Protein AF-A0A6G1K5L6-F1 (afdb_monomer)

Structure (mmCIF, N/CA/C/O backbone):
data_AF-A0A6G1K5L6-F1
#
_entry.id   AF-A0A6G1K5L6-F1
#
loop_
_atom_site.group_PDB
_atom_site.id
_atom_site.type_symbol
_atom_site.label_atom_id
_atom_site.label_alt_id
_atom_site.label_comp_id
_atom_site.label_asym_id
_atom_site.label_entity_id
_atom_site.label_seq_id
_atom_site.pdbx_PDB_ins_code
_atom_site.Cartn_x
_atom_site.Cartn_y
_atom_site.Cartn_z
_atom_site.occupancy
_atom_site.B_iso_or_equiv
_atom_site.auth_seq_id
_atom_site.auth_comp_id
_atom_site.auth_asym_id
_atom_site.auth_atom_id
_atom_site.pdbx_PDB_model_num
ATOM 1 N N . MET A 1 1 ? 38.539 -39.611 -5.512 1.00 35.75 1 MET A N 1
ATOM 2 C CA . MET A 1 1 ? 37.254 -39.493 -6.230 1.00 35.75 1 MET A CA 1
ATOM 3 C C . MET A 1 1 ? 36.162 -40.102 -5.367 1.00 35.75 1 MET A C 1
ATOM 5 O O . MET A 1 1 ? 36.249 -41.301 -5.127 1.00 35.75 1 MET A O 1
ATOM 9 N N . PRO A 1 2 ? 35.193 -39.327 -4.855 1.00 40.94 2 PRO A N 1
ATOM 10 C CA . PRO A 1 2 ? 33.992 -39.881 -4.250 1.00 40.94 2 PRO A CA 1
ATOM 11 C C . PRO A 1 2 ? 32.829 -39.890 -5.256 1.00 40.94 2 PRO A C 1
ATOM 13 O O . PRO A 1 2 ? 32.635 -38.944 -6.016 1.00 40.94 2 PRO A O 1
ATOM 16 N N . TYR A 1 3 ? 32.084 -40.993 -5.253 1.00 37.09 3 TYR A N 1
ATOM 17 C CA . TYR A 1 3 ? 30.826 -41.195 -5.971 1.00 37.09 3 TYR A CA 1
ATOM 18 C C . TYR A 1 3 ? 29.701 -40.423 -5.261 1.00 37.09 3 TYR A C 1
ATOM 20 O O . TYR A 1 3 ? 29.542 -40.566 -4.050 1.00 37.09 3 TYR A O 1
ATOM 28 N N . VAL A 1 4 ? 28.903 -39.653 -6.005 1.00 29.97 4 VAL A N 1
ATOM 29 C CA . VAL A 1 4 ? 27.637 -39.072 -5.525 1.00 29.97 4 VAL A CA 1
ATOM 30 C C . VAL A 1 4 ? 26.482 -39.844 -6.160 1.00 29.97 4 VAL A C 1
ATOM 32 O O . VAL A 1 4 ? 26.432 -40.032 -7.373 1.00 29.97 4 VAL A O 1
ATOM 35 N N . SER A 1 5 ? 25.581 -40.319 -5.302 1.00 32.22 5 SER A N 1
ATOM 36 C CA . SER A 1 5 ? 24.355 -41.049 -5.629 1.00 32.22 5 SER A CA 1
ATOM 37 C C . SER A 1 5 ? 23.327 -40.126 -6.290 1.00 32.22 5 SER A C 1
ATOM 39 O O . SER A 1 5 ? 22.913 -39.137 -5.690 1.00 32.22 5 SER A O 1
ATOM 41 N N . VAL A 1 6 ? 22.882 -40.470 -7.500 1.00 32.69 6 VAL A N 1
ATOM 42 C CA . VAL A 1 6 ? 21.783 -39.792 -8.204 1.00 32.69 6 VAL A CA 1
ATOM 43 C C . VAL A 1 6 ? 20.455 -40.361 -7.704 1.00 32.69 6 VAL A C 1
ATOM 45 O O . VAL A 1 6 ? 20.178 -41.546 -7.881 1.00 32.69 6 VAL A O 1
ATOM 48 N N . ALA A 1 7 ? 19.638 -39.518 -7.073 1.00 31.00 7 ALA A N 1
ATOM 49 C CA . ALA A 1 7 ? 18.257 -39.839 -6.737 1.00 31.00 7 ALA A CA 1
ATOM 50 C C . ALA A 1 7 ? 17.428 -40.018 -8.022 1.00 31.00 7 ALA A C 1
ATOM 52 O O . ALA A 1 7 ? 17.438 -39.173 -8.918 1.00 31.00 7 ALA A O 1
ATOM 53 N N . THR A 1 8 ? 16.723 -41.140 -8.116 1.00 34.19 8 THR A N 1
ATOM 54 C CA . THR A 1 8 ? 15.838 -41.504 -9.223 1.00 34.19 8 THR A CA 1
ATOM 55 C C . THR A 1 8 ? 14.563 -40.655 -9.212 1.00 34.19 8 THR A C 1
ATOM 57 O O . THR A 1 8 ? 13.780 -40.699 -8.268 1.00 34.19 8 THR A O 1
ATOM 60 N N . LEU A 1 9 ? 14.335 -39.897 -10.289 1.00 31.84 9 LEU A N 1
ATOM 61 C CA . LEU A 1 9 ? 13.062 -39.222 -10.565 1.00 31.84 9 LEU A CA 1
ATOM 62 C C . LEU A 1 9 ? 11.968 -40.245 -10.941 1.00 31.84 9 LEU A C 1
ATOM 64 O O . LEU A 1 9 ? 12.276 -41.254 -11.585 1.00 31.84 9 LEU A O 1
ATOM 68 N N . PRO A 1 10 ? 10.690 -40.001 -10.589 1.00 34.69 10 PRO A N 1
ATOM 69 C CA . PRO A 1 10 ? 9.593 -40.901 -10.927 1.00 34.69 10 PRO A CA 1
ATOM 70 C C . PRO A 1 10 ? 9.329 -40.903 -12.439 1.00 34.69 10 PRO A C 1
ATOM 72 O O . PRO A 1 10 ? 9.235 -39.860 -13.085 1.00 34.69 10 PRO A O 1
ATOM 75 N N . THR A 1 11 ? 9.212 -42.100 -13.010 1.00 40.84 11 THR A N 1
ATOM 76 C CA . THR A 1 11 ? 8.931 -42.310 -14.433 1.00 40.84 11 THR A CA 1
ATOM 77 C C . THR A 1 11 ? 7.458 -42.034 -14.756 1.00 40.84 11 THR A C 1
ATOM 79 O O . THR A 1 11 ? 6.573 -42.233 -13.926 1.00 40.84 11 THR A O 1
ATOM 82 N N . ALA A 1 12 ? 7.188 -41.596 -15.991 1.00 43.47 12 ALA A N 1
ATOM 83 C CA . ALA A 1 12 ? 5.901 -41.074 -16.479 1.00 43.47 12 ALA A CA 1
ATOM 84 C C . ALA A 1 12 ? 4.668 -42.001 -16.337 1.00 43.47 12 ALA A C 1
ATOM 86 O O . ALA A 1 12 ? 3.551 -41.564 -16.593 1.00 43.47 12 ALA A O 1
ATOM 87 N N . ASN A 1 13 ? 4.839 -43.253 -15.908 1.00 42.22 13 ASN A N 1
ATOM 88 C CA . ASN A 1 13 ? 3.747 -44.216 -15.745 1.00 42.22 13 ASN A CA 1
ATOM 89 C C . ASN A 1 13 ? 3.070 -44.170 -14.361 1.00 42.22 13 ASN A C 1
ATOM 91 O O . ASN A 1 13 ? 2.050 -44.831 -14.175 1.00 42.22 13 ASN A O 1
ATOM 95 N N . SER A 1 14 ? 3.592 -43.413 -13.388 1.00 41.75 14 SER A N 1
ATOM 96 C CA . SER A 1 14 ? 3.033 -43.362 -12.023 1.00 41.75 14 SER A CA 1
ATOM 97 C C . SER A 1 14 ? 2.020 -42.234 -11.777 1.00 41.75 14 SER A C 1
ATOM 99 O O . SER A 1 14 ? 1.288 -42.282 -10.791 1.00 41.75 14 SER A O 1
ATOM 101 N N . SER A 1 15 ? 1.930 -41.238 -12.662 1.00 49.69 15 SER A N 1
ATOM 102 C CA . SER A 1 15 ? 1.044 -40.071 -12.507 1.00 49.69 15 SER A CA 1
ATOM 103 C C . SER A 1 15 ? -0.380 -40.289 -13.038 1.00 49.69 15 SER A C 1
ATOM 105 O O . SER A 1 15 ? -1.305 -39.585 -12.636 1.00 49.69 15 SER A O 1
ATOM 107 N N . PHE A 1 16 ? -0.584 -41.293 -13.896 1.00 45.38 16 PHE A N 1
ATOM 108 C CA . PHE A 1 16 ? -1.872 -41.580 -14.537 1.00 45.38 16 PHE A CA 1
ATOM 109 C C . PHE A 1 16 ? -2.995 -41.984 -13.551 1.00 45.38 16 PHE A C 1
ATOM 111 O O . PHE A 1 16 ? -4.076 -41.396 -13.618 1.00 45.38 16 PHE A O 1
ATOM 118 N N . PRO A 1 17 ? -2.773 -42.884 -12.567 1.00 50.16 17 PRO A N 1
ATOM 119 C CA . PRO A 1 17 ? -3.826 -43.272 -11.621 1.00 50.16 17 PRO A CA 1
ATOM 120 C C . PRO A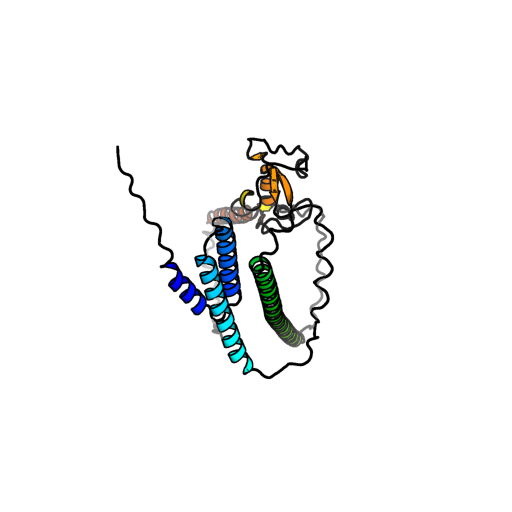 1 17 ? -4.201 -42.152 -10.643 1.00 50.16 17 PRO A C 1
ATOM 122 O O . PRO A 1 17 ? -5.310 -42.138 -10.113 1.00 50.16 17 PRO A O 1
ATOM 125 N N . ILE A 1 18 ? -3.277 -41.218 -10.392 1.00 55.28 18 ILE A N 1
ATOM 126 C CA . ILE A 1 18 ? -3.468 -40.097 -9.464 1.00 55.28 18 ILE A CA 1
ATOM 127 C C . ILE A 1 18 ? -4.405 -39.066 -10.091 1.00 55.28 18 ILE A C 1
ATOM 129 O O . ILE A 1 18 ? -5.375 -38.658 -9.456 1.00 55.28 18 ILE A O 1
ATOM 133 N N . LEU A 1 19 ? -4.174 -38.715 -11.360 1.00 49.38 19 LEU A N 1
ATOM 134 C CA . LEU A 1 19 ? -5.032 -37.774 -12.078 1.00 49.38 19 LEU A CA 1
ATOM 135 C C . LEU A 1 19 ? -6.432 -38.357 -12.321 1.00 49.38 19 LEU A C 1
ATOM 137 O O . LEU A 1 19 ? -7.427 -37.668 -12.131 1.00 49.38 19 LEU A O 1
ATOM 141 N N . GLN A 1 20 ? -6.523 -39.644 -12.674 1.00 52.78 20 GLN A N 1
ATOM 142 C CA . GLN A 1 20 ? -7.810 -40.309 -12.896 1.00 52.78 20 GLN A CA 1
ATOM 143 C C . GLN A 1 20 ? -8.640 -40.415 -11.606 1.00 52.78 20 GLN A C 1
ATOM 145 O O . GLN A 1 20 ? -9.854 -40.210 -11.640 1.00 52.78 20 GLN A O 1
ATOM 150 N N . ARG A 1 21 ? -8.001 -40.669 -10.453 1.00 54.25 21 ARG A N 1
ATOM 151 C CA . ARG A 1 21 ? -8.674 -40.619 -9.143 1.00 54.25 21 ARG A CA 1
ATOM 152 C C . ARG A 1 21 ? -9.096 -39.205 -8.762 1.00 54.25 21 ARG A C 1
ATOM 154 O O . ARG A 1 21 ? -10.198 -39.054 -8.254 1.00 54.25 21 ARG A O 1
ATOM 161 N N . ALA A 1 22 ? -8.269 -38.195 -9.035 1.00 53.56 22 ALA A N 1
ATOM 162 C CA . ALA A 1 22 ? -8.621 -36.800 -8.782 1.00 53.56 22 ALA A CA 1
ATOM 163 C C . ALA A 1 22 ? -9.825 -36.363 -9.632 1.00 53.56 22 ALA A C 1
ATOM 165 O O . ALA A 1 22 ? -10.771 -35.807 -9.103 1.00 53.56 22 ALA A O 1
ATOM 166 N N . ILE A 1 23 ? -9.860 -36.696 -10.922 1.00 53.53 23 ILE A N 1
ATOM 167 C CA . ILE A 1 23 ? -10.998 -36.364 -11.795 1.00 53.53 23 ILE A CA 1
ATOM 168 C C . ILE A 1 23 ? -12.270 -37.102 -11.350 1.00 53.53 23 ILE A C 1
ATOM 170 O O . ILE A 1 23 ? -13.345 -36.511 -11.305 1.00 53.53 23 ILE A O 1
ATOM 174 N N . SER A 1 24 ? -12.156 -38.378 -10.967 1.00 52.00 24 SER A N 1
ATOM 175 C CA . SER A 1 24 ? -13.311 -39.164 -10.517 1.00 52.00 24 SER A CA 1
ATOM 176 C C . SER A 1 24 ? -13.831 -38.751 -9.135 1.00 52.00 24 SER A C 1
ATOM 178 O O . SER A 1 24 ? -15.019 -38.923 -8.876 1.00 52.00 24 SER A O 1
ATOM 180 N N . ALA A 1 25 ? -12.973 -38.228 -8.253 1.00 52.53 25 ALA A N 1
ATOM 181 C CA . ALA A 1 25 ? -13.355 -37.750 -6.921 1.00 52.53 25 ALA A CA 1
ATOM 182 C C . ALA A 1 25 ? -14.066 -36.388 -6.954 1.00 52.53 25 ALA A C 1
ATOM 184 O O . ALA A 1 25 ? -14.736 -36.024 -5.994 1.00 52.53 25 ALA A O 1
ATOM 185 N N . CYS A 1 26 ? -13.942 -35.654 -8.060 1.00 52.81 26 CYS A N 1
ATOM 186 C CA . CYS A 1 26 ? -14.358 -34.255 -8.157 1.00 52.81 26 CYS A CA 1
ATOM 187 C C . CYS A 1 26 ? -15.610 -34.067 -9.019 1.00 52.81 26 CYS A C 1
ATOM 189 O O . CYS A 1 26 ? -15.913 -32.967 -9.480 1.00 52.81 26 CYS A O 1
ATOM 191 N N . TYR A 1 27 ? -16.357 -35.159 -9.204 1.00 46.44 27 TYR A N 1
ATOM 192 C CA . TYR A 1 27 ? -17.701 -35.174 -9.767 1.00 46.44 27 TYR A CA 1
ATOM 193 C C . TYR A 1 27 ? -18.617 -34.274 -8.911 1.00 46.44 27 TYR A C 1
ATOM 195 O O . TYR A 1 27 ? -19.123 -34.701 -7.878 1.00 46.44 27 TYR A O 1
ATOM 203 N N . GLY A 1 28 ? -18.786 -33.011 -9.317 1.00 50.09 28 GLY A N 1
ATOM 204 C CA . GLY A 1 28 ? -19.657 -32.033 -8.651 1.00 50.09 28 GLY A CA 1
ATOM 205 C C . GLY A 1 28 ? -19.082 -30.620 -8.527 1.00 50.09 28 GLY A C 1
ATOM 206 O O . GLY A 1 28 ? -19.858 -29.681 -8.370 1.00 50.09 28 GLY A O 1
ATOM 207 N N . ASP A 1 29 ? -17.763 -30.441 -8.654 1.00 63.84 29 ASP A N 1
ATOM 208 C CA . ASP A 1 29 ? -17.131 -29.124 -8.507 1.00 63.84 29 ASP A CA 1
ATOM 209 C C . ASP A 1 29 ? -16.509 -28.636 -9.825 1.00 63.84 29 ASP A C 1
ATOM 211 O O . ASP A 1 29 ? -15.403 -29.018 -10.223 1.00 63.84 29 ASP A O 1
ATOM 215 N N . ALA A 1 30 ? -17.246 -27.759 -10.511 1.00 53.78 30 ALA A N 1
ATOM 216 C CA . ALA A 1 30 ? -16.822 -27.150 -11.767 1.00 53.78 30 ALA A CA 1
ATOM 217 C C . ALA A 1 30 ? -15.532 -26.320 -11.621 1.00 53.78 30 ALA A C 1
ATOM 219 O O . ALA A 1 30 ? -14.742 -26.265 -12.565 1.00 53.78 30 ALA A O 1
ATOM 220 N N . GLN A 1 31 ? -15.275 -25.721 -10.451 1.00 53.34 31 GLN A N 1
ATOM 221 C CA . GLN A 1 31 ? -14.059 -24.934 -10.208 1.00 53.34 31 GLN A CA 1
ATOM 222 C C . GLN A 1 31 ? -12.819 -25.823 -10.185 1.00 53.34 31 GLN A C 1
ATOM 224 O O . GLN A 1 31 ? -11.766 -25.453 -10.708 1.00 53.34 31 GLN A O 1
ATOM 229 N N . LEU A 1 32 ? -12.939 -27.028 -9.633 1.00 58.06 32 LEU A N 1
ATOM 230 C CA . LEU A 1 32 ? -11.815 -27.948 -9.596 1.00 58.06 32 LEU A CA 1
ATOM 231 C C . LEU A 1 32 ? -11.514 -28.546 -10.976 1.00 58.06 32 LEU A C 1
ATOM 233 O O . LEU A 1 32 ? -10.347 -28.712 -11.329 1.00 58.06 32 LEU A O 1
ATOM 237 N N . VAL A 1 33 ? -12.547 -28.811 -11.783 1.00 63.16 33 VAL A N 1
ATOM 238 C CA . VAL A 1 33 ? -12.371 -29.239 -13.182 1.00 63.16 33 VAL A CA 1
ATOM 239 C C . VAL A 1 33 ? -11.624 -28.167 -13.978 1.00 63.16 33 VAL A C 1
ATOM 241 O O . VAL A 1 33 ? -10.676 -28.500 -14.689 1.00 63.16 33 VAL A O 1
ATOM 244 N N . ILE A 1 34 ? -11.981 -26.890 -13.801 1.00 63.25 34 ILE A N 1
ATOM 245 C CA . ILE A 1 34 ? -11.286 -25.757 -14.432 1.00 63.25 34 ILE A CA 1
ATOM 246 C C . ILE A 1 34 ? -9.815 -25.709 -13.996 1.00 63.25 34 ILE A C 1
ATOM 248 O O . ILE A 1 34 ? -8.939 -25.678 -14.855 1.00 63.25 34 ILE A O 1
ATOM 252 N N . ARG A 1 35 ? -9.514 -25.819 -12.694 1.00 66.62 35 ARG A N 1
ATOM 253 C CA . ARG A 1 35 ? -8.124 -25.797 -12.190 1.00 66.62 35 ARG A CA 1
ATOM 254 C C . ARG A 1 35 ? -7.278 -26.974 -12.677 1.00 66.62 35 ARG A C 1
ATOM 256 O O . ARG A 1 35 ? -6.099 -26.801 -12.994 1.00 66.62 35 ARG A O 1
ATOM 263 N N . VAL A 1 36 ? -7.856 -28.176 -12.755 1.00 71.19 36 VAL A N 1
ATOM 264 C CA . VAL A 1 36 ? -7.181 -29.348 -13.341 1.00 71.19 36 VAL A CA 1
ATOM 265 C C . VAL A 1 36 ? -6.879 -29.098 -14.820 1.00 71.19 36 VAL A C 1
ATOM 267 O O . VAL A 1 36 ? -5.795 -29.447 -15.290 1.00 71.19 36 VAL A O 1
ATOM 270 N N . PHE A 1 37 ? -7.796 -28.447 -15.536 1.00 72.69 37 PHE A N 1
ATOM 271 C CA . PHE A 1 37 ? -7.626 -28.110 -16.945 1.00 72.69 37 PHE A CA 1
ATOM 272 C C . PHE A 1 37 ? -6.563 -27.026 -17.167 1.00 72.69 37 PHE A C 1
ATOM 274 O O . PHE A 1 37 ? -5.698 -27.193 -18.023 1.00 72.69 37 PHE A O 1
ATOM 281 N N . GLU A 1 38 ? -6.554 -25.967 -16.358 1.00 70.56 38 GLU A N 1
ATOM 282 C CA . GLU A 1 38 ? -5.531 -24.912 -16.383 1.00 70.56 38 GLU A CA 1
ATOM 283 C C . GLU A 1 38 ? -4.137 -25.473 -16.077 1.00 70.56 38 GLU A C 1
ATOM 285 O O . GLU A 1 38 ? -3.172 -25.187 -16.786 1.00 70.56 38 GLU A O 1
ATOM 290 N N . THR A 1 39 ? -4.038 -26.356 -15.079 1.00 71.44 39 THR A N 1
ATOM 291 C CA . THR A 1 39 ? -2.776 -27.030 -14.734 1.00 71.44 39 THR A CA 1
ATOM 292 C C . THR A 1 39 ? -2.291 -27.917 -15.881 1.00 71.44 39 THR A C 1
ATOM 294 O O . THR A 1 39 ? -1.095 -27.968 -16.175 1.00 71.44 39 THR A O 1
ATOM 297 N N . TYR A 1 40 ? -3.212 -28.613 -16.553 1.00 76.62 40 TYR A N 1
ATOM 298 C CA . TYR A 1 40 ? -2.896 -29.430 -17.720 1.00 76.62 40 TYR A CA 1
ATOM 299 C C . TYR A 1 40 ? -2.433 -28.574 -18.904 1.00 76.62 40 TYR A C 1
ATOM 301 O O . TYR A 1 40 ? -1.401 -28.892 -19.493 1.00 76.62 40 TYR A O 1
ATOM 309 N N . LEU A 1 41 ? -3.125 -27.474 -19.217 1.00 71.75 41 LEU A N 1
ATOM 310 C CA . LEU A 1 41 ? -2.733 -26.544 -20.283 1.00 71.75 41 LEU A CA 1
ATOM 311 C C . LEU A 1 41 ? -1.346 -25.954 -20.025 1.00 71.75 41 LEU A C 1
ATOM 313 O O . LEU A 1 41 ? -0.490 -26.023 -20.902 1.00 71.75 41 LEU A O 1
ATOM 317 N N . HIS A 1 42 ? -1.071 -25.510 -18.799 1.00 68.81 42 HIS A N 1
ATOM 318 C CA . HIS A 1 42 ? 0.249 -25.009 -18.421 1.00 68.81 42 HIS A CA 1
ATOM 319 C C . HIS A 1 42 ? 1.338 -26.093 -18.544 1.00 68.81 42 HIS A C 1
ATOM 321 O O . HIS A 1 42 ? 2.460 -25.833 -18.989 1.00 68.81 42 HIS A O 1
ATOM 327 N N . LEU A 1 43 ? 1.034 -27.347 -18.185 1.00 67.81 43 LEU A N 1
ATOM 328 C CA . LEU A 1 43 ? 1.962 -28.472 -18.357 1.00 67.81 43 LEU A CA 1
ATOM 329 C C . LEU A 1 43 ? 2.217 -28.783 -19.842 1.00 67.81 43 LEU A C 1
ATOM 331 O O . LEU A 1 43 ? 3.337 -29.142 -20.213 1.00 67.81 43 LEU A O 1
ATOM 335 N N . VAL A 1 44 ? 1.188 -28.662 -20.682 1.00 64.50 44 VAL A N 1
ATOM 336 C CA . VAL A 1 44 ? 1.289 -28.838 -22.133 1.00 64.50 44 VAL A CA 1
ATOM 337 C C . VAL A 1 44 ? 2.127 -27.714 -22.731 1.00 64.50 44 VAL A C 1
ATOM 339 O O . VAL A 1 44 ? 3.108 -28.017 -23.397 1.00 64.50 44 VAL A O 1
ATOM 342 N N . GLU A 1 45 ? 1.843 -26.448 -22.433 1.00 63.59 45 GLU A N 1
ATOM 343 C CA . GLU A 1 45 ? 2.606 -25.296 -22.936 1.00 63.59 45 GLU A CA 1
ATOM 344 C C . GLU A 1 45 ? 4.090 -25.377 -22.550 1.00 63.59 45 GLU A C 1
ATOM 346 O O . GLU A 1 45 ? 4.974 -25.260 -23.402 1.00 63.59 45 GLU A O 1
ATOM 351 N N . THR A 1 46 ? 4.382 -25.686 -21.284 1.00 64.06 46 THR A N 1
ATOM 352 C CA . THR A 1 46 ? 5.765 -25.772 -20.784 1.00 64.06 46 THR A CA 1
ATOM 353 C C . THR A 1 46 ? 6.555 -26.963 -21.334 1.00 64.06 46 THR A C 1
ATOM 355 O O . THR A 1 46 ? 7.783 -26.880 -21.436 1.00 64.06 46 THR A O 1
ATOM 358 N N . LYS A 1 47 ? 5.891 -28.071 -21.697 1.00 56.41 47 LYS A N 1
ATOM 359 C CA . LYS A 1 47 ? 6.554 -29.254 -22.280 1.00 56.41 47 LYS A CA 1
ATOM 360 C C . LYS A 1 47 ? 6.610 -29.229 -23.804 1.00 56.41 47 LYS A C 1
ATOM 362 O O . LYS A 1 47 ? 7.632 -29.621 -24.363 1.00 56.41 47 LYS A O 1
ATOM 367 N N . VAL A 1 48 ? 5.569 -28.733 -24.469 1.00 52.62 48 VAL A N 1
ATOM 368 C CA . VAL A 1 48 ? 5.524 -28.550 -25.929 1.00 52.62 48 VAL A CA 1
ATOM 369 C C . VAL A 1 48 ? 6.585 -27.544 -26.377 1.00 52.62 48 VAL A C 1
ATOM 371 O O . VAL A 1 48 ? 7.224 -27.763 -27.400 1.00 52.62 48 VAL A O 1
ATOM 374 N N . ALA A 1 49 ? 6.877 -26.519 -25.570 1.00 52.34 49 ALA A N 1
ATOM 375 C CA . ALA A 1 49 ? 7.960 -25.575 -25.849 1.00 52.34 49 ALA A CA 1
ATOM 376 C C . ALA A 1 49 ? 9.372 -26.201 -25.829 1.00 52.34 49 ALA A C 1
ATOM 378 O O . ALA A 1 49 ? 10.307 -25.596 -26.350 1.00 52.34 49 ALA A O 1
ATOM 379 N N . LYS A 1 50 ? 9.559 -27.385 -25.224 1.00 48.12 50 LYS A N 1
ATOM 380 C CA . LYS A 1 50 ? 10.892 -27.981 -25.015 1.00 48.12 50 LYS A CA 1
ATOM 381 C C . LYS A 1 50 ? 11.234 -29.157 -25.926 1.00 48.12 50 LYS A C 1
ATOM 383 O O . LYS A 1 50 ? 12.418 -29.417 -26.107 1.00 48.12 50 LYS A O 1
ATOM 388 N N . GLU A 1 51 ? 10.261 -29.850 -26.512 1.00 51.59 51 GLU A N 1
ATOM 389 C CA . GLU A 1 51 ? 10.530 -31.033 -27.344 1.00 51.59 51 GLU A CA 1
ATOM 390 C C . GLU A 1 51 ? 9.588 -31.104 -28.552 1.00 51.59 51 GLU A C 1
ATOM 392 O O . GLU A 1 51 ? 8.596 -31.832 -28.562 1.00 51.59 51 GLU A O 1
ATOM 397 N N . PHE A 1 52 ? 9.923 -30.367 -29.610 1.00 46.94 52 PHE A N 1
ATOM 398 C CA . PHE A 1 52 ? 9.270 -30.498 -30.912 1.00 46.94 52 PHE A CA 1
ATOM 399 C C . PHE A 1 52 ? 9.950 -31.587 -31.751 1.00 46.94 52 PHE A C 1
ATOM 401 O O . PHE A 1 52 ? 10.627 -31.291 -32.725 1.00 46.94 52 PHE A O 1
ATOM 408 N N . ASP A 1 53 ? 9.781 -32.847 -31.342 1.00 53.91 53 ASP A N 1
ATOM 409 C CA . ASP A 1 53 ? 9.500 -33.947 -32.274 1.00 53.91 53 ASP A CA 1
ATOM 410 C C . ASP A 1 53 ? 9.123 -35.214 -31.493 1.00 53.91 53 ASP A C 1
ATOM 412 O O . ASP A 1 53 ? 9.972 -35.846 -30.862 1.00 53.91 53 ASP A O 1
ATOM 416 N N . ASN A 1 54 ? 7.844 -35.606 -31.483 1.00 55.47 54 ASN A N 1
ATOM 417 C CA . ASN A 1 54 ? 7.483 -36.977 -31.112 1.00 55.47 54 ASN A CA 1
ATOM 418 C C . ASN A 1 54 ? 6.029 -37.320 -31.460 1.00 55.47 54 ASN A C 1
ATOM 420 O O . ASN A 1 54 ? 5.076 -36.869 -30.824 1.00 55.47 54 ASN A O 1
ATOM 424 N N . HIS A 1 55 ? 5.860 -38.258 -32.390 1.00 57.94 55 HIS A N 1
ATOM 425 C CA . HIS A 1 55 ? 4.606 -38.963 -32.688 1.00 57.94 55 HIS A CA 1
ATOM 426 C C . HIS A 1 55 ? 3.876 -39.481 -31.423 1.00 57.94 55 HIS A C 1
ATOM 428 O O . HIS A 1 55 ? 2.649 -39.591 -31.397 1.00 57.94 55 HIS A O 1
ATOM 434 N N . LYS A 1 56 ? 4.612 -39.764 -30.337 1.00 61.19 56 LYS A N 1
ATOM 435 C CA . LYS A 1 56 ? 4.048 -40.170 -29.038 1.00 61.19 56 LYS A CA 1
ATOM 436 C C . LYS A 1 56 ? 3.180 -39.090 -28.383 1.00 61.19 56 LYS A C 1
ATOM 438 O O . LYS A 1 56 ? 2.153 -39.427 -27.800 1.00 61.19 56 LYS A O 1
ATOM 443 N N . TRP A 1 57 ? 3.544 -37.814 -28.512 1.00 63.97 57 TRP A N 1
ATOM 444 C CA . TRP A 1 57 ? 2.759 -36.708 -27.954 1.00 63.97 57 TRP A CA 1
ATOM 445 C C . TRP A 1 57 ? 1.431 -36.530 -28.685 1.00 63.97 57 TRP A C 1
ATOM 447 O O . TRP A 1 57 ? 0.397 -36.360 -28.045 1.00 63.97 57 TRP A O 1
ATOM 457 N N . ARG A 1 58 ? 1.438 -36.674 -30.016 1.00 60.34 58 ARG A N 1
ATOM 458 C CA . ARG A 1 58 ? 0.219 -36.656 -30.840 1.00 60.34 58 ARG A CA 1
ATOM 459 C C . ARG A 1 58 ? -0.764 -37.757 -30.437 1.00 60.34 58 ARG A C 1
ATOM 461 O O . ARG A 1 58 ? -1.950 -37.483 -30.296 1.00 60.34 58 ARG A O 1
ATOM 468 N N . MET A 1 59 ? -0.269 -38.971 -30.188 1.00 64.44 59 MET A N 1
ATOM 469 C CA . MET A 1 59 ? -1.088 -40.083 -29.683 1.00 64.44 59 MET A CA 1
ATOM 470 C C . MET A 1 59 ? -1.657 -39.806 -28.285 1.00 64.44 59 MET A C 1
ATOM 472 O O . MET A 1 59 ? -2.830 -40.079 -28.045 1.00 64.44 59 MET A O 1
ATOM 476 N N . HIS A 1 60 ? -0.869 -39.221 -27.377 1.00 63.75 60 HIS A N 1
ATOM 477 C CA . HIS A 1 60 ? -1.352 -38.865 -26.038 1.00 63.75 60 HIS A CA 1
ATOM 478 C C . HIS A 1 60 ? -2.429 -37.773 -26.065 1.00 63.75 60 HIS A C 1
ATOM 480 O O . HIS A 1 60 ? -3.455 -37.930 -25.405 1.00 63.75 60 HIS A O 1
ATOM 486 N N . LEU A 1 61 ? -2.231 -36.708 -26.845 1.00 65.44 61 LEU A N 1
ATOM 487 C CA . LEU A 1 61 ? -3.228 -35.650 -27.047 1.00 65.44 61 LEU A CA 1
ATOM 488 C C . LEU A 1 61 ? -4.512 -36.198 -27.678 1.00 65.44 61 LEU A C 1
ATOM 490 O O . LEU A 1 61 ? -5.603 -35.886 -27.210 1.00 65.44 61 LEU A O 1
ATOM 494 N N . TRP A 1 62 ? -4.390 -37.053 -28.696 1.00 77.56 62 TRP A N 1
ATOM 495 C CA . TRP A 1 62 ? -5.541 -37.693 -29.334 1.00 77.56 62 TRP A CA 1
ATOM 496 C C . TRP A 1 62 ? -6.319 -38.592 -28.362 1.00 77.56 62 TRP A C 1
ATOM 498 O O . TRP A 1 62 ? -7.547 -38.516 -28.300 1.00 77.56 62 TRP A O 1
ATOM 508 N N . MET A 1 63 ? -5.618 -39.390 -27.550 1.00 73.12 63 MET A N 1
ATOM 509 C CA . MET A 1 63 ? -6.237 -40.252 -26.541 1.00 73.12 63 MET A CA 1
ATOM 510 C C . MET A 1 63 ? -6.975 -39.434 -25.472 1.00 73.12 63 MET A C 1
ATOM 512 O O . MET A 1 63 ? -8.120 -39.745 -25.155 1.00 73.12 63 MET A O 1
ATOM 516 N N . TRP A 1 64 ? -6.364 -38.359 -24.961 1.00 73.56 64 TRP A N 1
ATOM 517 C CA . TRP A 1 64 ? -7.010 -37.471 -23.988 1.00 73.56 64 TRP A CA 1
ATOM 518 C C . TRP A 1 64 ? -8.225 -36.756 -24.570 1.00 73.56 64 TRP A C 1
ATOM 520 O O . TRP A 1 64 ? -9.265 -36.717 -23.920 1.00 73.56 64 TRP A O 1
ATOM 530 N N . ASN A 1 65 ? -8.129 -36.256 -25.803 1.00 69.62 65 ASN A N 1
ATOM 531 C CA . ASN A 1 65 ? -9.259 -35.614 -26.465 1.00 69.62 65 ASN A CA 1
ATOM 532 C C . ASN A 1 65 ? -10.425 -36.601 -26.651 1.00 69.62 65 ASN A C 1
ATOM 534 O O . ASN A 1 65 ? -11.566 -36.267 -26.363 1.00 69.62 65 ASN A O 1
ATOM 538 N N . THR A 1 66 ? -10.135 -37.849 -27.028 1.00 72.00 66 THR A N 1
ATOM 539 C CA . THR A 1 66 ? -11.157 -38.901 -27.177 1.00 72.00 66 THR A CA 1
ATOM 540 C C . THR A 1 66 ? -11.836 -39.236 -25.843 1.00 72.00 66 THR A C 1
ATOM 542 O O . THR A 1 66 ? -13.053 -39.387 -25.798 1.00 72.00 66 THR A O 1
ATOM 545 N N . ILE A 1 67 ? -11.073 -39.311 -24.745 1.00 70.06 67 ILE A N 1
ATOM 546 C CA . ILE A 1 67 ? -11.623 -39.561 -23.401 1.00 70.06 67 ILE A CA 1
ATOM 547 C C . ILE A 1 67 ? -12.498 -38.390 -22.940 1.00 70.06 67 ILE A C 1
ATOM 549 O O . ILE A 1 67 ? -13.591 -38.612 -22.426 1.00 70.06 67 ILE A O 1
ATOM 553 N N . ILE A 1 68 ? -12.036 -37.150 -23.131 1.00 70.06 68 ILE A N 1
ATOM 554 C CA . ILE A 1 68 ? -12.777 -35.948 -22.728 1.00 70.06 68 ILE A CA 1
ATOM 555 C C . ILE A 1 68 ? -14.079 -35.836 -23.526 1.00 70.06 68 ILE A C 1
ATOM 557 O O . ILE A 1 68 ? -15.135 -35.665 -22.923 1.00 70.06 68 ILE A O 1
ATOM 561 N N . VAL A 1 69 ? -14.022 -35.990 -24.853 1.00 68.81 69 VAL A N 1
ATOM 562 C CA . VAL A 1 69 ? -15.210 -35.954 -25.720 1.00 68.81 69 VAL A CA 1
ATOM 563 C C . VAL A 1 69 ? -16.194 -37.061 -25.338 1.00 68.81 69 VAL A C 1
ATOM 565 O O . VAL A 1 69 ? -17.361 -36.765 -25.102 1.00 68.81 69 VAL A O 1
ATOM 568 N N . GLY A 1 70 ? -15.729 -38.301 -25.151 1.00 71.50 70 GLY A N 1
ATOM 569 C CA . GLY A 1 70 ? -16.602 -39.403 -24.734 1.00 71.50 70 GLY A CA 1
ATOM 570 C C . GLY A 1 70 ? -17.255 -39.183 -23.362 1.00 71.50 70 GLY A C 1
ATOM 571 O O . GLY A 1 70 ? -18.417 -39.537 -23.163 1.00 71.50 70 GLY A O 1
ATOM 572 N N . GLN A 1 71 ? -16.551 -38.551 -22.416 1.00 65.88 71 GLN A N 1
ATOM 573 C CA . GLN A 1 71 ? -17.121 -38.226 -21.106 1.00 65.88 71 GLN A CA 1
ATOM 574 C C . GLN A 1 71 ? -18.129 -37.069 -21.181 1.00 65.88 71 GLN A C 1
ATOM 576 O O . GLN A 1 71 ? -19.117 -37.076 -20.446 1.00 65.88 71 GLN A O 1
ATOM 581 N N . LEU A 1 72 ? -17.899 -36.091 -22.062 1.00 56.53 72 LEU A N 1
ATOM 582 C CA . LEU A 1 72 ? -18.835 -34.994 -22.316 1.00 56.53 72 LEU A CA 1
ATOM 583 C C . LEU A 1 72 ? -20.122 -35.503 -22.975 1.00 56.53 72 LEU A C 1
ATOM 585 O O . LEU A 1 72 ? -21.196 -35.186 -22.475 1.00 56.53 72 LEU A O 1
ATOM 589 N N . GLU A 1 73 ? -20.027 -36.358 -23.996 1.00 66.12 73 GLU A N 1
ATOM 590 C CA . GLU A 1 73 ? -21.190 -36.995 -24.639 1.00 66.12 73 GLU A CA 1
ATOM 591 C C . GLU A 1 73 ? -21.984 -37.860 -23.645 1.00 66.12 73 GLU A C 1
ATOM 593 O O . GLU A 1 73 ? -23.213 -37.798 -23.591 1.00 66.12 73 GLU A O 1
ATOM 598 N N . ALA A 1 74 ? -21.297 -38.617 -22.780 1.00 63.72 74 ALA A N 1
ATOM 599 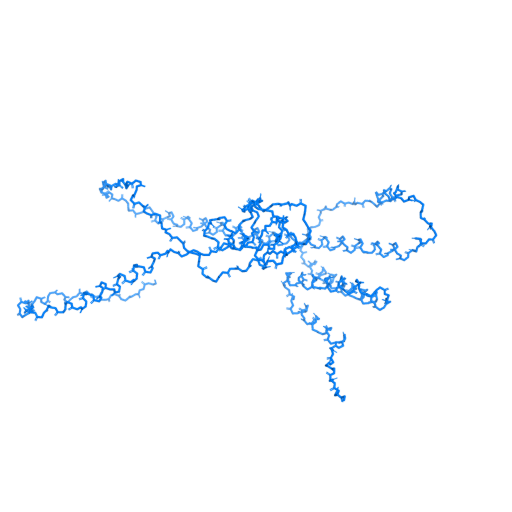C CA . ALA A 1 74 ? -21.949 -39.398 -21.727 1.00 63.72 74 ALA A CA 1
ATOM 600 C C . ALA A 1 74 ? -22.643 -38.522 -20.666 1.00 63.72 74 ALA A C 1
ATOM 602 O O . ALA A 1 74 ? -23.626 -38.952 -20.058 1.00 63.72 74 ALA A O 1
ATOM 603 N N . ASN A 1 75 ? -22.139 -37.309 -20.416 1.00 58.28 75 ASN A N 1
ATOM 604 C CA . ASN A 1 75 ? -22.763 -36.348 -19.508 1.00 58.28 75 ASN A CA 1
ATOM 605 C C . ASN A 1 75 ? -23.935 -35.609 -20.172 1.00 58.28 75 ASN A C 1
ATOM 607 O O . ASN A 1 75 ? -24.934 -35.361 -19.504 1.00 58.28 75 ASN A O 1
ATOM 611 N N . GLU A 1 76 ? -23.854 -35.308 -21.469 1.00 59.53 76 GLU A N 1
ATOM 612 C CA . GLU A 1 76 ? -24.961 -34.743 -22.248 1.00 59.53 76 GLU A CA 1
ATOM 613 C C . GLU A 1 76 ? -26.132 -35.731 -22.338 1.00 59.53 76 GLU A C 1
ATOM 615 O O . GLU A 1 76 ? -27.271 -35.352 -22.076 1.00 59.53 76 GLU A O 1
ATOM 620 N N . ALA A 1 77 ? -25.853 -37.021 -22.551 1.00 63.91 77 ALA A N 1
ATOM 621 C CA . ALA A 1 77 ? -26.870 -38.072 -22.496 1.00 63.91 77 ALA A CA 1
ATOM 622 C C . ALA A 1 77 ? -27.566 -38.145 -21.121 1.00 63.91 77 ALA A C 1
ATOM 624 O O . ALA A 1 77 ? -28.779 -38.313 -21.056 1.00 63.91 77 ALA A O 1
ATOM 625 N N . LYS A 1 78 ? -26.830 -37.945 -20.017 1.00 64.38 78 LYS A N 1
ATOM 626 C CA . LYS A 1 78 ? -27.411 -37.872 -18.659 1.00 64.38 78 LYS A CA 1
ATOM 627 C C . LYS A 1 78 ? -28.179 -36.574 -18.395 1.00 64.38 78 LYS A C 1
ATOM 629 O O . LYS A 1 78 ? -29.078 -36.563 -17.564 1.00 64.38 78 LYS A O 1
ATOM 634 N N . ALA A 1 79 ? -27.813 -35.481 -19.063 1.00 50.06 79 ALA A N 1
ATOM 635 C CA . ALA A 1 79 ? -28.507 -34.200 -18.959 1.00 50.06 79 ALA A CA 1
ATOM 636 C C . ALA A 1 79 ? -29.779 -34.150 -19.825 1.00 50.06 79 ALA A C 1
ATOM 638 O O . ALA A 1 79 ? -30.691 -33.393 -19.507 1.00 50.06 79 ALA A O 1
ATOM 639 N N . SER A 1 80 ? -29.865 -34.975 -20.876 1.00 51.59 80 SER A N 1
ATOM 640 C CA . SER A 1 80 ? -31.025 -35.067 -21.778 1.00 51.59 80 SER A CA 1
ATOM 641 C C . SER A 1 80 ? -32.290 -35.682 -21.154 1.00 51.59 80 SER A C 1
ATOM 643 O O . SER A 1 80 ? -33.350 -35.635 -21.768 1.00 51.59 80 SER A O 1
ATOM 645 N N . ASP A 1 81 ? -32.209 -36.174 -19.911 1.00 47.91 81 ASP A N 1
ATOM 646 C CA . ASP A 1 81 ? -33.375 -36.544 -19.092 1.00 47.91 81 ASP A CA 1
ATOM 647 C C . ASP A 1 81 ? -34.093 -35.315 -18.474 1.00 47.91 81 ASP A C 1
ATOM 649 O O . ASP A 1 81 ? -35.109 -35.461 -17.788 1.00 47.91 81 ASP A O 1
ATOM 653 N N . LEU A 1 82 ? -33.592 -34.093 -18.702 1.00 43.69 82 LEU A N 1
ATOM 654 C CA . LEU A 1 82 ? -34.256 -32.838 -18.330 1.00 43.69 82 LEU A CA 1
ATOM 655 C C . LEU A 1 82 ? -35.132 -32.309 -19.485 1.00 43.69 82 LEU A C 1
ATOM 657 O O . LEU A 1 82 ? -34.758 -32.444 -20.649 1.00 43.69 82 LEU A O 1
ATOM 661 N N . PRO A 1 83 ? -36.295 -31.695 -19.190 1.00 40.16 83 PRO A N 1
ATOM 662 C CA . PRO A 1 83 ? -37.266 -31.300 -20.207 1.00 40.16 83 PRO A CA 1
ATOM 663 C C . PRO A 1 83 ? -36.712 -30.273 -21.207 1.00 40.16 83 PRO A C 1
ATOM 665 O O . PRO A 1 83 ? -36.079 -29.283 -20.842 1.00 40.16 83 PRO A O 1
ATOM 668 N N . ASP A 1 84 ? -37.005 -30.548 -22.477 1.00 35.91 84 ASP A N 1
ATOM 669 C CA . ASP A 1 84 ? -36.521 -29.883 -23.685 1.00 35.91 84 ASP A CA 1
ATOM 670 C C . ASP A 1 84 ? -36.920 -28.394 -23.751 1.00 35.91 84 ASP A C 1
ATOM 672 O O . ASP A 1 84 ? -38.099 -28.042 -23.808 1.00 35.91 84 ASP A O 1
ATOM 676 N N . LEU A 1 85 ? -35.919 -27.511 -23.756 1.00 43.59 85 LEU A N 1
ATOM 677 C CA . LEU A 1 85 ? -36.053 -26.075 -24.024 1.00 43.59 85 LEU A CA 1
ATOM 678 C C . LEU A 1 85 ? -35.167 -25.709 -25.224 1.00 43.59 85 LEU A C 1
ATOM 680 O O . LEU A 1 85 ? -34.226 -24.924 -25.111 1.00 43.59 85 LEU A O 1
ATOM 684 N N . SER A 1 86 ? -35.450 -26.303 -26.386 1.00 36.09 86 SER A N 1
ATOM 685 C CA . SER A 1 86 ? -34.762 -26.002 -27.645 1.00 36.09 86 SER A CA 1
ATOM 686 C C . SER A 1 86 ? -35.668 -25.269 -28.645 1.00 36.09 86 SER A C 1
ATOM 688 O O . SER A 1 86 ? -36.329 -25.850 -29.499 1.00 36.09 86 SER A O 1
ATOM 690 N N . THR A 1 87 ? -35.642 -23.936 -28.615 1.00 33.84 87 THR A N 1
ATOM 691 C CA . THR A 1 87 ? -35.985 -23.136 -29.802 1.00 33.84 87 THR A CA 1
ATOM 692 C C . THR A 1 87 ? -35.032 -21.957 -29.946 1.00 33.84 87 THR A C 1
ATOM 694 O O . THR A 1 87 ? -34.897 -21.143 -29.038 1.00 33.84 87 THR A O 1
ATOM 697 N N . SER A 1 88 ? -34.455 -21.852 -31.146 1.00 34.25 88 SER A N 1
ATOM 698 C CA . SER A 1 88 ? -33.623 -20.773 -31.703 1.00 34.25 88 SER A CA 1
ATOM 699 C C . SER A 1 88 ? -32.110 -20.810 -31.416 1.00 34.25 88 SER A C 1
ATOM 701 O O . SER A 1 88 ? -31.598 -20.214 -30.477 1.00 34.25 88 SER A O 1
ATOM 703 N N . LEU A 1 89 ? -31.366 -21.432 -32.338 1.00 34.03 89 LEU A N 1
ATOM 704 C CA . LEU A 1 89 ? -29.983 -21.056 -32.647 1.00 34.03 89 LEU A CA 1
ATOM 705 C C . LEU A 1 89 ? -29.894 -20.708 -34.145 1.00 34.03 89 LEU A C 1
ATOM 707 O O . LEU A 1 89 ? -30.514 -21.402 -34.956 1.00 34.03 89 LEU A O 1
ATOM 711 N N . PRO A 1 90 ? -29.167 -19.647 -34.536 1.00 34.69 90 PRO A N 1
ATOM 712 C CA . PRO A 1 90 ? -29.032 -19.248 -35.931 1.00 34.69 90 PRO A CA 1
ATOM 713 C C . PRO A 1 90 ? -27.941 -20.055 -36.650 1.00 34.69 90 PRO A C 1
ATOM 715 O O . PRO A 1 90 ? -26.861 -20.294 -36.112 1.00 34.69 90 PRO A O 1
ATOM 718 N N . SER A 1 91 ? -28.218 -20.444 -37.896 1.00 33.72 91 SER A N 1
ATOM 719 C CA . SER A 1 91 ? -27.266 -21.111 -38.787 1.00 33.72 91 SER A CA 1
ATOM 720 C C . SER A 1 91 ? -26.208 -20.126 -39.294 1.00 33.72 91 SER A C 1
ATOM 722 O O . SER A 1 91 ? -26.550 -19.167 -39.988 1.00 33.72 91 SER A O 1
ATOM 724 N N . TYR A 1 92 ? -24.932 -20.380 -39.007 1.00 33.06 92 TYR A N 1
ATOM 725 C CA . TYR A 1 92 ? -23.809 -19.695 -39.652 1.00 33.06 92 TYR A CA 1
ATOM 726 C C . TYR A 1 92 ? -23.307 -20.519 -40.845 1.00 33.06 92 TYR A C 1
ATOM 728 O O . TYR A 1 92 ? -23.188 -21.738 -40.749 1.00 33.06 92 TYR A O 1
ATOM 736 N N . SER A 1 93 ? -23.041 -19.851 -41.972 1.00 39.69 93 SER A N 1
ATOM 737 C CA . SER A 1 93 ? -22.511 -20.466 -43.198 1.00 39.69 93 SER A CA 1
ATOM 738 C C . SER A 1 93 ? -21.000 -20.242 -43.323 1.00 39.69 93 SER A C 1
ATOM 740 O O . SER A 1 93 ? -20.488 -19.182 -42.969 1.00 39.69 93 SER A O 1
ATOM 742 N N . GLU A 1 94 ? -20.291 -21.257 -43.824 1.00 35.59 94 GLU A N 1
ATOM 743 C CA . GLU A 1 94 ? -18.821 -21.369 -43.874 1.00 35.59 94 GLU A CA 1
ATOM 744 C C . GLU A 1 94 ? -18.123 -20.444 -44.899 1.00 35.59 94 GLU A C 1
ATOM 746 O O . GLU A 1 94 ? -16.911 -20.517 -45.073 1.00 35.59 94 GLU A O 1
ATOM 751 N N . SER A 1 95 ? -18.838 -19.552 -45.591 1.00 40.78 95 SER A N 1
ATOM 752 C CA . SER A 1 95 ? -18.308 -18.865 -46.781 1.00 40.78 95 SER A CA 1
ATOM 753 C C . SER A 1 95 ? -17.478 -17.595 -46.533 1.00 40.78 95 SER A C 1
ATOM 755 O O . SER A 1 95 ? -17.072 -16.969 -47.505 1.00 40.78 95 SER A O 1
ATOM 757 N N . ASN A 1 96 ? -17.211 -17.193 -45.283 1.00 38.88 96 ASN A N 1
ATOM 758 C CA . ASN A 1 96 ? -16.591 -15.888 -44.980 1.00 38.88 96 ASN A CA 1
ATOM 759 C C . ASN A 1 96 ? -15.134 -15.924 -44.478 1.00 38.88 96 ASN A C 1
ATOM 761 O O . ASN A 1 96 ? -14.577 -14.862 -44.232 1.00 38.88 96 ASN A O 1
ATOM 765 N N . LEU A 1 97 ? -14.499 -17.092 -44.321 1.00 38.66 97 LEU A N 1
ATOM 766 C CA . LEU A 1 97 ? -13.161 -17.176 -43.701 1.00 38.66 97 LEU A CA 1
ATOM 767 C C . LEU A 1 97 ? -11.983 -17.358 -44.671 1.00 38.66 97 LEU A C 1
ATOM 769 O O . LEU A 1 97 ? -10.836 -17.326 -44.235 1.00 38.66 97 LEU A O 1
ATOM 773 N N . THR A 1 98 ? -12.220 -17.538 -45.972 1.00 43.00 98 THR A N 1
ATOM 774 C CA . THR A 1 98 ? -11.141 -17.832 -46.936 1.00 43.00 98 THR A CA 1
ATOM 775 C C . THR A 1 98 ? -10.619 -16.622 -47.714 1.00 43.00 98 THR A C 1
ATOM 777 O O . THR A 1 98 ? -9.662 -16.786 -48.459 1.00 43.00 98 THR A O 1
ATOM 780 N N . SER A 1 99 ? -11.195 -15.422 -47.571 1.00 45.97 99 SER A N 1
ATOM 781 C CA . SER A 1 99 ? -10.832 -14.264 -48.411 1.00 45.97 99 SER A CA 1
ATOM 782 C C . SER A 1 99 ? -9.834 -13.272 -47.802 1.00 45.97 99 SER A C 1
ATOM 784 O O . SER A 1 99 ? -9.415 -12.367 -48.510 1.00 45.97 99 SER A O 1
ATOM 786 N N . GLU A 1 100 ? -9.442 -13.401 -46.530 1.00 49.31 100 GLU A N 1
ATOM 787 C CA . GLU A 1 100 ? -8.625 -12.375 -45.841 1.00 49.31 100 GLU A CA 1
ATOM 788 C C . GLU A 1 100 ? -7.164 -12.784 -45.566 1.00 49.31 100 GLU A C 1
ATOM 790 O O . GLU A 1 100 ? -6.438 -12.051 -44.906 1.00 49.31 100 GLU A O 1
ATOM 795 N N . ILE A 1 101 ? -6.695 -13.935 -46.066 1.00 48.09 101 ILE A N 1
ATOM 796 C CA . ILE A 1 101 ? -5.346 -14.457 -45.743 1.00 48.09 101 ILE A CA 1
ATOM 797 C C . ILE A 1 101 ? -4.329 -14.273 -46.895 1.00 48.09 101 ILE A C 1
ATOM 799 O O . ILE A 1 101 ? -3.139 -14.512 -46.710 1.00 48.09 101 ILE A O 1
ATOM 803 N N . GLU A 1 102 ? -4.738 -13.796 -48.076 1.00 48.06 102 GLU A N 1
ATOM 804 C CA . GLU A 1 102 ? -3.857 -13.772 -49.261 1.00 48.06 102 GLU A CA 1
ATOM 805 C C . GLU A 1 102 ? -2.990 -12.504 -49.450 1.00 48.06 102 GLU A C 1
ATOM 807 O O . GLU A 1 102 ? -2.152 -12.503 -50.350 1.00 48.06 102 GLU A O 1
ATOM 812 N N . GLU A 1 103 ? -3.100 -11.448 -48.630 1.00 51.88 103 GLU A N 1
ATOM 813 C CA . GLU A 1 103 ? -2.463 -10.151 -48.967 1.00 51.88 103 GLU A CA 1
ATOM 814 C C . GLU A 1 103 ? -1.086 -9.830 -48.332 1.00 51.88 103 GLU A C 1
ATOM 816 O O . GLU A 1 103 ? -0.430 -8.912 -48.819 1.00 51.88 103 GLU A O 1
ATOM 821 N N . ASP A 1 104 ? -0.558 -10.586 -47.356 1.00 45.34 104 ASP A N 1
ATOM 822 C CA . ASP A 1 104 ? 0.584 -10.100 -46.536 1.00 45.34 104 ASP A CA 1
ATOM 823 C C . ASP A 1 104 ? 1.931 -10.861 -46.618 1.00 45.34 104 ASP A C 1
ATOM 825 O O . ASP A 1 104 ? 2.834 -10.606 -45.818 1.00 45.34 104 ASP A O 1
ATOM 829 N N . PHE A 1 105 ? 2.161 -11.741 -47.603 1.00 44.41 105 PHE A N 1
ATOM 830 C CA . PHE A 1 105 ? 3.454 -12.450 -47.727 1.00 44.41 105 PHE A CA 1
ATOM 831 C C . PHE A 1 105 ? 4.155 -12.246 -49.081 1.00 44.41 105 PHE A C 1
ATOM 833 O O . PHE A 1 105 ? 4.038 -13.085 -49.977 1.00 44.41 105 PHE A O 1
ATOM 840 N N . PRO A 1 106 ? 4.957 -11.177 -49.254 1.00 51.34 106 PRO A N 1
ATOM 841 C CA . PRO A 1 106 ? 5.776 -11.019 -50.444 1.00 51.34 106 PRO A CA 1
ATOM 842 C C . PRO A 1 106 ? 7.096 -11.801 -50.296 1.00 51.34 106 PRO A C 1
ATOM 844 O O . PRO A 1 106 ? 7.966 -11.443 -49.505 1.00 51.34 106 PRO A O 1
ATOM 847 N N . ASN A 1 107 ? 7.270 -12.823 -51.142 1.00 51.47 107 ASN A N 1
ATOM 848 C CA . ASN A 1 107 ? 8.546 -13.471 -51.505 1.00 51.47 107 ASN A CA 1
ATOM 849 C C . ASN A 1 107 ? 9.198 -14.443 -50.495 1.00 51.47 107 ASN A C 1
ATOM 851 O O . ASN A 1 107 ? 10.401 -14.360 -50.247 1.00 51.47 107 ASN A O 1
ATOM 855 N N . GLY A 1 108 ? 8.444 -15.416 -49.974 1.00 46.75 108 GLY A N 1
ATOM 856 C CA . GLY A 1 108 ? 9.004 -16.640 -49.380 1.00 46.75 108 GLY A CA 1
ATOM 857 C C . GLY A 1 108 ? 8.675 -17.863 -50.242 1.00 46.75 108 GLY A C 1
ATOM 858 O O . GLY A 1 108 ? 7.543 -17.983 -50.701 1.00 46.75 108 GLY A O 1
ATOM 859 N N . ASP A 1 109 ? 9.651 -18.741 -50.485 1.00 51.28 109 ASP A N 1
ATOM 860 C CA . ASP A 1 109 ? 9.543 -19.925 -51.352 1.00 51.28 109 ASP A CA 1
ATOM 861 C C . ASP A 1 109 ? 8.281 -20.771 -51.066 1.00 51.28 109 ASP A C 1
ATOM 863 O O . ASP A 1 109 ? 8.169 -21.457 -50.045 1.00 51.28 109 ASP A O 1
ATOM 867 N N . ALA A 1 110 ? 7.331 -20.725 -52.007 1.00 55.22 110 ALA A N 1
ATOM 868 C CA . ALA A 1 110 ? 5.968 -21.248 -51.882 1.00 55.22 110 ALA A CA 1
ATOM 869 C C . ALA A 1 110 ? 5.855 -22.787 -51.800 1.00 55.22 110 ALA A C 1
ATOM 871 O O . ALA A 1 110 ? 4.779 -23.310 -51.521 1.00 55.22 110 ALA A O 1
ATOM 872 N N . ASP A 1 111 ? 6.950 -23.527 -51.978 1.00 57.34 111 ASP A N 1
ATOM 873 C CA . ASP A 1 111 ? 6.920 -24.995 -52.054 1.00 57.34 111 ASP A CA 1
ATOM 874 C C . ASP A 1 111 ? 7.027 -25.706 -50.689 1.00 57.34 111 ASP A C 1
ATOM 876 O O . ASP A 1 111 ? 6.922 -26.930 -50.624 1.00 57.34 111 ASP A O 1
ATOM 880 N N . SER A 1 112 ? 7.203 -24.975 -49.578 1.00 54.25 112 SER A N 1
ATOM 881 C CA . SER A 1 112 ? 7.399 -25.578 -48.242 1.00 54.25 112 SER A CA 1
ATOM 882 C C . SER A 1 112 ? 6.220 -25.446 -47.267 1.00 54.25 112 SER A C 1
ATOM 884 O O . SER A 1 112 ? 6.230 -26.104 -46.226 1.00 54.25 112 SER A O 1
ATOM 886 N N . LEU A 1 113 ? 5.185 -24.658 -47.592 1.00 51.06 113 LEU A N 1
ATOM 887 C CA . LEU A 1 113 ? 4.032 -24.425 -46.700 1.00 51.06 113 LEU A CA 1
ATOM 888 C C . LEU A 1 113 ? 2.753 -25.190 -47.079 1.00 51.06 113 LEU A C 1
ATOM 890 O O . LEU A 1 113 ? 1.769 -25.147 -46.341 1.00 51.06 113 LEU A O 1
ATOM 894 N N . HIS A 1 114 ? 2.758 -25.943 -48.179 1.00 52.56 114 HIS A N 1
ATOM 895 C CA . HIS A 1 114 ? 1.671 -26.859 -48.536 1.00 52.56 114 HIS A CA 1
ATOM 896 C C . HIS A 1 114 ? 1.862 -28.245 -47.917 1.00 52.56 114 HIS A C 1
ATOM 898 O O . HIS A 1 114 ? 1.729 -29.266 -48.588 1.00 52.56 114 HIS A O 1
ATOM 904 N N . ASP A 1 115 ? 2.149 -28.293 -46.615 1.00 64.94 115 ASP A N 1
ATOM 905 C CA . ASP A 1 115 ? 1.957 -29.527 -45.867 1.00 64.94 115 ASP A CA 1
ATOM 906 C C . ASP A 1 115 ? 0.477 -29.604 -45.423 1.00 64.94 115 ASP A C 1
ATOM 908 O O . ASP A 1 115 ? 0.071 -28.905 -44.483 1.00 64.94 115 ASP A O 1
ATOM 912 N N . PRO A 1 116 ? -0.362 -30.450 -46.061 1.00 66.38 116 PRO A N 1
ATOM 913 C CA . PRO A 1 116 ? -1.773 -30.602 -45.699 1.00 66.38 116 PRO A CA 1
ATOM 914 C C . PRO A 1 116 ? -1.976 -31.042 -44.238 1.00 66.38 116 PRO A C 1
ATOM 916 O O . PRO A 1 116 ? -3.068 -30.868 -43.686 1.00 66.38 116 PRO A O 1
ATOM 919 N N . TYR A 1 117 ? -0.945 -31.577 -43.576 1.00 59.91 117 TYR A N 1
ATOM 920 C CA . TYR A 1 117 ? -0.996 -31.938 -42.162 1.00 59.91 117 TYR A CA 1
ATOM 921 C C . TYR A 1 117 ? -0.902 -30.725 -41.227 1.00 59.91 117 TYR A C 1
ATOM 923 O O . TYR A 1 117 ? -1.482 -30.769 -40.138 1.00 59.91 117 TYR A O 1
ATOM 931 N N . VAL A 1 118 ? -0.235 -29.640 -41.634 1.00 62.66 118 VAL A N 1
ATOM 932 C CA . VAL A 1 118 ? -0.148 -28.402 -40.838 1.00 62.66 118 VAL A CA 1
ATOM 933 C C . VAL A 1 118 ? -1.491 -27.678 -40.850 1.00 62.66 118 VAL A C 1
ATOM 935 O O . VAL A 1 118 ? -2.021 -27.350 -39.787 1.00 62.66 118 VAL A O 1
ATOM 938 N N . TYR A 1 119 ? -2.106 -27.536 -42.027 1.00 67.75 119 TYR A N 1
ATOM 939 C CA . TYR A 1 119 ? -3.417 -26.895 -42.167 1.00 67.75 119 TYR A CA 1
ATOM 940 C C . TYR A 1 119 ? -4.511 -2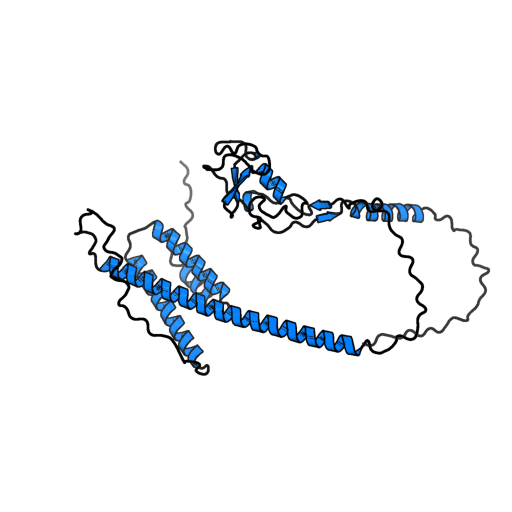7.652 -41.397 1.00 67.75 119 TYR A C 1
ATOM 942 O O . TYR A 1 119 ? -5.299 -27.060 -40.658 1.00 67.75 119 TYR A O 1
ATOM 950 N N . ARG A 1 120 ? -4.509 -28.990 -41.476 1.00 67.88 120 ARG A N 1
ATOM 951 C CA . ARG A 1 120 ? -5.448 -29.829 -40.716 1.00 67.88 120 ARG A CA 1
ATOM 952 C C . ARG A 1 120 ? -5.224 -29.743 -39.203 1.00 67.88 120 ARG A C 1
ATOM 954 O O . ARG A 1 120 ? -6.190 -29.819 -38.445 1.00 67.88 120 ARG A O 1
ATOM 961 N N . GLY A 1 121 ? -3.975 -29.578 -38.765 1.00 70.50 121 GLY A N 1
ATOM 962 C CA . GLY A 1 121 ? -3.631 -29.357 -37.359 1.00 70.50 121 GLY A CA 1
ATOM 963 C C . GLY A 1 121 ? -4.173 -28.029 -36.829 1.00 70.50 121 GLY A C 1
ATOM 964 O O . GLY A 1 121 ? -4.823 -28.012 -35.785 1.00 70.50 121 GLY A O 1
ATOM 965 N N . LEU A 1 122 ? -3.978 -26.942 -37.579 1.00 65.62 122 LEU A N 1
ATOM 966 C CA . LEU A 1 122 ? -4.484 -25.611 -37.224 1.00 65.62 122 LEU A CA 1
ATOM 967 C C . LEU A 1 122 ? -6.016 -25.563 -37.199 1.00 65.62 122 LEU A C 1
ATOM 969 O O . LEU A 1 122 ? -6.596 -25.009 -36.266 1.00 65.62 122 LEU A O 1
ATOM 973 N N . HIS A 1 123 ? -6.680 -26.218 -38.154 1.00 69.12 123 HIS A N 1
ATOM 974 C CA . HIS A 1 123 ? -8.140 -26.306 -38.172 1.00 69.12 123 HIS A CA 1
ATOM 975 C C . HIS A 1 1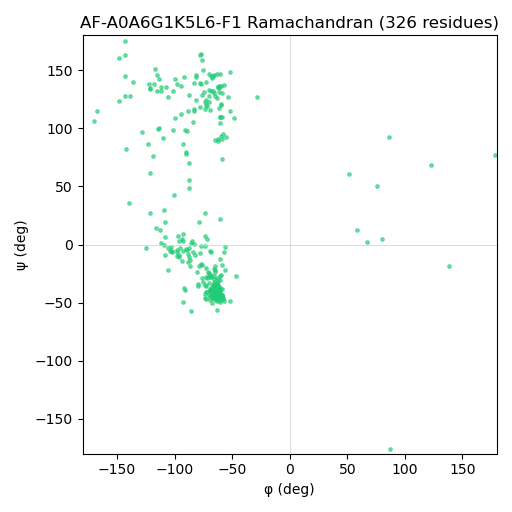23 ? -8.694 -27.093 -36.970 1.00 69.12 123 HIS A C 1
ATOM 977 O O . HIS A 1 123 ? -9.704 -26.706 -36.383 1.00 69.12 123 HIS A O 1
ATOM 983 N N . MET A 1 124 ? -8.023 -28.176 -36.550 1.00 67.69 124 MET A N 1
ATOM 984 C CA . MET A 1 124 ? -8.418 -28.906 -35.337 1.00 67.69 124 MET A CA 1
ATOM 985 C C . MET A 1 124 ? -8.246 -28.065 -34.068 1.00 67.69 124 MET A C 1
ATOM 987 O O . MET A 1 124 ? -9.123 -28.093 -33.208 1.00 67.69 124 MET A O 1
ATOM 991 N N . LEU A 1 125 ? -7.150 -27.308 -33.958 1.00 68.69 125 LEU A N 1
ATOM 992 C CA . LEU A 1 125 ? -6.917 -26.414 -32.820 1.00 68.69 125 LEU A CA 1
ATOM 993 C C . LEU A 1 125 ? -7.958 -25.291 -32.763 1.00 68.69 125 LEU A C 1
ATOM 995 O O . LEU A 1 125 ? -8.505 -25.027 -31.696 1.00 68.69 125 LEU A O 1
ATOM 999 N N . SER A 1 126 ? -8.289 -24.684 -33.905 1.00 76.69 126 SER A N 1
ATOM 1000 C CA . SER A 1 126 ? -9.350 -23.673 -33.994 1.00 76.69 126 SER A CA 1
ATOM 1001 C C . SER A 1 126 ? -10.697 -24.226 -33.513 1.00 76.69 126 SER A C 1
ATOM 1003 O O . SER A 1 126 ? -11.357 -23.616 -32.672 1.00 76.69 126 SER A O 1
ATOM 1005 N N . TRP A 1 127 ? -11.065 -25.435 -33.949 1.00 80.75 127 TRP A N 1
ATOM 1006 C CA . TRP A 1 127 ? -12.297 -26.090 -33.508 1.00 80.75 127 TRP A CA 1
ATOM 1007 C C . TRP A 1 127 ? -12.301 -26.409 -32.003 1.00 80.75 127 TRP A C 1
ATOM 1009 O O . TRP A 1 127 ? -13.303 -26.178 -31.324 1.00 80.75 127 TRP A O 1
ATOM 1019 N N . GLN A 1 128 ? -11.170 -26.868 -31.455 1.00 78.25 128 GLN A N 1
ATOM 1020 C CA . GLN A 1 128 ? -11.016 -27.096 -30.014 1.00 78.25 128 GLN A CA 1
ATOM 1021 C C . GLN A 1 128 ? -11.160 -25.801 -29.205 1.00 78.25 128 GLN A C 1
ATOM 1023 O O . GLN A 1 128 ? -11.846 -25.802 -28.183 1.00 78.25 128 GLN A O 1
ATOM 1028 N N . ILE A 1 129 ? -10.575 -24.694 -29.672 1.00 75.06 129 ILE A N 1
ATOM 1029 C CA . ILE A 1 129 ? -10.711 -23.379 -29.031 1.00 75.06 129 ILE A CA 1
ATOM 1030 C C . ILE A 1 129 ? -12.181 -22.943 -29.019 1.00 75.06 129 ILE A C 1
ATOM 1032 O O . ILE A 1 129 ? -12.686 -22.557 -27.965 1.00 75.06 129 ILE A O 1
ATOM 1036 N N . MET A 1 130 ? -12.904 -23.082 -30.137 1.00 79.62 130 MET A N 1
ATOM 1037 C CA . MET A 1 130 ? -14.329 -22.728 -30.189 1.00 79.62 130 MET A CA 1
ATOM 1038 C C . MET A 1 130 ? -15.185 -23.552 -29.216 1.00 79.62 130 MET A C 1
ATOM 1040 O O . MET A 1 130 ? -16.069 -23.001 -28.557 1.00 79.62 130 MET A O 1
ATOM 1044 N N . ILE A 1 131 ? -14.930 -24.860 -29.093 1.00 73.31 131 ILE A N 1
ATOM 1045 C CA . ILE A 1 131 ? -15.648 -25.717 -28.135 1.00 73.31 131 ILE A CA 1
ATOM 1046 C C . ILE A 1 131 ? -15.345 -25.291 -26.701 1.00 73.31 131 ILE A C 1
ATOM 1048 O O . ILE A 1 131 ? -16.269 -25.154 -25.899 1.00 73.31 131 ILE A O 1
ATOM 1052 N N . LEU A 1 132 ? -14.074 -25.045 -26.375 1.00 70.81 132 LEU A N 1
ATOM 1053 C CA . LEU A 1 132 ? -13.673 -24.609 -25.037 1.00 70.81 132 LEU A CA 1
ATOM 1054 C C . LEU A 1 132 ? -14.286 -23.252 -24.677 1.00 70.81 132 LEU A C 1
ATOM 1056 O O . LEU A 1 132 ? -14.772 -23.082 -23.559 1.00 70.81 132 LEU A O 1
ATOM 1060 N N . GLU A 1 133 ? -14.352 -22.311 -25.618 1.00 75.44 133 GLU A N 1
ATOM 1061 C CA . GLU A 1 133 ? -15.053 -21.045 -25.406 1.00 75.44 133 GLU A CA 1
ATOM 1062 C C . GLU A 1 133 ? -16.563 -21.222 -25.226 1.00 75.44 133 GLU A C 1
ATOM 1064 O O . GLU A 1 133 ? -17.160 -20.545 -24.387 1.00 75.44 133 GLU A O 1
ATOM 1069 N N . SER A 1 134 ? -17.193 -22.119 -25.988 1.00 74.75 134 SER A N 1
ATOM 1070 C CA . SER A 1 134 ? -18.622 -22.420 -25.849 1.00 74.75 134 SER A CA 1
ATOM 1071 C C . SER A 1 134 ? -18.931 -23.036 -24.480 1.00 74.75 134 SER A C 1
ATOM 1073 O O . SER A 1 134 ? -19.860 -22.601 -23.795 1.00 74.75 134 SER A O 1
ATOM 1075 N N . LEU A 1 135 ? -18.104 -23.984 -24.027 1.00 67.44 135 LEU A N 1
ATOM 1076 C CA . LEU A 1 135 ? -18.210 -24.591 -22.699 1.00 67.44 135 LEU A CA 1
ATOM 1077 C C . LEU A 1 135 ? -17.961 -23.567 -21.588 1.00 67.44 135 LEU A C 1
ATOM 1079 O O . LEU A 1 135 ? -18.714 -23.535 -20.615 1.00 67.44 135 LEU A O 1
ATOM 1083 N N . ARG A 1 136 ? -16.969 -22.681 -21.753 1.00 76.06 136 ARG A N 1
ATOM 1084 C CA . ARG A 1 136 ? -16.718 -21.570 -20.825 1.00 76.06 136 ARG A CA 1
ATOM 1085 C C . ARG A 1 136 ? -17.937 -20.653 -20.719 1.00 76.06 136 ARG A C 1
ATOM 1087 O O . ARG A 1 136 ? -18.341 -20.335 -19.605 1.00 76.06 136 ARG A O 1
ATOM 1094 N N . ARG A 1 137 ? -18.556 -20.275 -21.846 1.00 77.88 137 ARG A N 1
ATOM 1095 C CA . ARG A 1 137 ? -19.778 -19.447 -21.862 1.00 77.88 137 ARG A CA 1
ATOM 1096 C C . ARG A 1 137 ? -20.936 -20.137 -21.134 1.00 77.88 137 ARG A C 1
ATOM 1098 O O . ARG A 1 137 ? -21.492 -19.549 -20.207 1.00 77.88 137 ARG A O 1
ATOM 1105 N N . LYS A 1 138 ? -21.217 -21.408 -21.444 1.00 76.75 138 LYS A N 1
ATOM 1106 C CA . LYS A 1 138 ? -22.270 -22.185 -20.761 1.00 76.75 138 LYS A CA 1
ATOM 1107 C C . LYS A 1 138 ? -22.013 -22.332 -19.255 1.00 76.75 138 LYS A C 1
ATOM 1109 O O . LYS A 1 138 ? -22.937 -22.196 -18.456 1.00 76.75 138 LYS A O 1
ATOM 1114 N N . ALA A 1 139 ? -20.761 -22.550 -18.847 1.00 71.38 139 ALA A N 1
ATOM 1115 C CA . ALA A 1 139 ? -20.390 -22.610 -17.434 1.00 71.38 139 ALA A CA 1
ATOM 1116 C C . ALA A 1 139 ? -20.620 -21.262 -16.730 1.00 71.38 139 ALA A C 1
ATOM 1118 O O . ALA A 1 139 ? -21.187 -21.226 -15.637 1.00 71.38 139 ALA A O 1
ATOM 1119 N N . THR A 1 140 ? -20.253 -20.145 -17.369 1.00 80.44 140 THR A N 1
ATOM 1120 C CA . THR A 1 140 ? -20.501 -18.808 -16.806 1.00 80.44 140 THR A CA 1
ATOM 1121 C C . THR A 1 140 ? -21.987 -18.475 -16.702 1.00 80.44 140 THR A C 1
ATOM 1123 O O . THR A 1 140 ? -22.392 -17.849 -15.725 1.00 80.44 140 THR A O 1
ATOM 1126 N N . GLU A 1 141 ? -22.817 -18.930 -17.642 1.00 82.06 141 GLU A N 1
ATOM 1127 C CA . GLU A 1 141 ? -24.273 -18.748 -17.588 1.00 82.06 141 GLU A CA 1
ATOM 1128 C C . GLU A 1 141 ? -24.904 -19.546 -16.441 1.00 82.06 141 GLU A C 1
ATOM 1130 O O . GLU A 1 141 ? -25.720 -19.000 -15.696 1.00 82.06 141 GLU A O 1
ATOM 1135 N N . GLY A 1 142 ? -24.475 -20.795 -16.229 1.00 80.62 142 GLY A N 1
ATOM 1136 C CA . GLY A 1 142 ? -24.936 -21.620 -15.106 1.00 80.62 142 GLY A CA 1
ATOM 1137 C C . GLY A 1 142 ? -24.552 -21.042 -13.739 1.00 80.62 142 GLY A C 1
ATOM 1138 O O . GLY A 1 142 ? -25.383 -20.978 -12.825 1.00 80.62 142 GLY A O 1
ATOM 1139 N N . VAL A 1 143 ? -23.315 -20.551 -13.606 1.00 70.25 143 VAL A N 1
ATOM 1140 C CA . VAL A 1 143 ? -22.848 -19.870 -12.386 1.00 70.25 143 VAL A CA 1
ATOM 1141 C C . VAL A 1 143 ? -23.619 -18.568 -12.170 1.00 70.25 143 VAL A C 1
ATOM 1143 O O . VAL A 1 143 ? -24.110 -18.325 -11.067 1.00 70.25 143 VAL A O 1
ATOM 1146 N N . ARG A 1 144 ? -23.810 -17.762 -13.221 1.00 73.94 144 ARG A N 1
ATOM 1147 C CA . ARG A 1 144 ? -24.573 -16.509 -13.146 1.00 73.94 144 ARG A CA 1
ATOM 1148 C C . ARG A 1 144 ? -26.020 -16.756 -12.721 1.00 73.94 144 ARG A C 1
ATOM 1150 O O . ARG A 1 144 ? -26.492 -16.078 -11.817 1.00 73.94 144 ARG A O 1
ATOM 1157 N N . ALA A 1 145 ? -26.690 -17.756 -13.294 1.00 80.88 145 ALA A N 1
ATOM 1158 C CA . ALA A 1 145 ? -28.052 -18.124 -12.908 1.00 80.88 145 ALA A CA 1
ATOM 1159 C C . ALA A 1 145 ? -28.145 -18.551 -11.432 1.00 80.88 145 ALA A C 1
ATOM 1161 O O . ALA A 1 145 ? -29.114 -18.223 -10.750 1.00 80.88 145 ALA A O 1
ATOM 1162 N N . THR A 1 146 ? -27.127 -19.249 -10.924 1.00 78.56 146 THR A N 1
ATOM 1163 C CA . THR A 1 146 ? -27.071 -19.678 -9.519 1.00 78.56 146 THR A CA 1
ATOM 1164 C C . THR A 1 146 ? -26.875 -18.492 -8.574 1.00 78.56 146 THR A C 1
ATOM 1166 O O . THR A 1 146 ? -27.619 -18.365 -7.604 1.00 78.56 146 THR A O 1
ATOM 1169 N N . ILE A 1 147 ? -25.950 -17.579 -8.893 1.00 68.19 147 ILE A N 1
ATOM 1170 C CA . ILE A 1 147 ? -25.725 -16.348 -8.117 1.00 68.19 147 ILE A CA 1
ATOM 1171 C C . ILE A 1 147 ? -26.982 -15.469 -8.117 1.00 68.19 147 ILE A C 1
ATOM 1173 O O . ILE A 1 147 ? -27.378 -14.970 -7.067 1.00 68.19 147 ILE A O 1
ATOM 1177 N N . THR A 1 148 ? -27.653 -15.315 -9.262 1.00 82.88 148 THR A N 1
ATOM 1178 C CA . THR A 1 148 ? -28.894 -14.531 -9.347 1.00 82.88 148 THR A CA 1
ATOM 1179 C C . THR A 1 148 ? -30.003 -15.113 -8.469 1.00 82.88 148 THR A C 1
ATOM 1181 O O . THR A 1 148 ? -30.660 -14.348 -7.770 1.00 82.88 148 THR A O 1
ATOM 1184 N N . ARG A 1 149 ? -30.188 -16.444 -8.437 1.00 85.19 149 ARG A N 1
ATOM 1185 C CA . ARG A 1 149 ? -31.167 -17.071 -7.525 1.00 85.19 149 ARG A CA 1
ATOM 1186 C C . ARG A 1 149 ? -30.804 -16.872 -6.056 1.00 85.19 149 ARG A C 1
ATOM 1188 O O . ARG A 1 149 ? -31.691 -16.626 -5.250 1.00 85.19 149 ARG A O 1
ATOM 1195 N N . PHE A 1 150 ? -29.519 -16.959 -5.718 1.00 82.31 150 PHE A N 1
ATOM 1196 C CA . PHE A 1 150 ? -29.060 -16.738 -4.349 1.00 82.31 150 PHE A CA 1
ATOM 1197 C C . PHE A 1 150 ? -29.340 -15.303 -3.882 1.00 82.31 150 PHE A C 1
ATOM 1199 O O . PHE A 1 150 ? -29.923 -15.114 -2.820 1.00 82.31 150 PHE A O 1
ATOM 1206 N N . ILE A 1 151 ? -28.989 -14.299 -4.694 1.00 80.50 151 ILE A N 1
ATOM 1207 C CA . ILE A 1 151 ? -29.249 -12.885 -4.375 1.00 80.50 151 ILE A CA 1
ATOM 1208 C C . ILE A 1 151 ? -30.754 -12.621 -4.251 1.00 80.50 151 ILE A C 1
ATOM 1210 O O . ILE A 1 151 ? -31.166 -11.949 -3.312 1.00 80.50 151 ILE A O 1
ATOM 1214 N N . ALA A 1 152 ? -31.573 -13.176 -5.152 1.00 87.88 152 ALA A N 1
ATOM 1215 C CA . ALA A 1 152 ? -33.027 -13.032 -5.078 1.00 87.88 152 ALA A CA 1
ATOM 1216 C C . ALA A 1 152 ? -33.594 -13.577 -3.754 1.00 87.88 152 ALA A C 1
ATOM 1218 O O . ALA A 1 152 ? -34.366 -12.883 -3.102 1.00 87.88 152 ALA A O 1
ATOM 1219 N N . GLY A 1 153 ? -33.137 -14.753 -3.305 1.00 88.62 153 GLY A N 1
ATOM 1220 C CA . GLY A 1 153 ? -33.564 -15.320 -2.021 1.00 88.62 153 GLY A CA 1
ATOM 1221 C C . GLY A 1 153 ? -33.114 -14.508 -0.800 1.00 88.62 153 GLY A C 1
ATOM 1222 O O . GLY A 1 153 ? -33.831 -14.448 0.191 1.00 88.62 153 GLY A O 1
ATOM 1223 N N . GLN A 1 154 ? -31.952 -13.845 -0.860 1.00 84.81 154 GLN A N 1
ATOM 1224 C CA . GLN A 1 154 ? -31.498 -12.958 0.223 1.00 84.81 154 GLN A CA 1
ATOM 1225 C C . GLN A 1 154 ? -32.331 -11.671 0.320 1.00 84.81 154 GLN A C 1
ATOM 1227 O O . GLN A 1 154 ? -32.520 -11.151 1.416 1.00 84.81 154 GLN A O 1
ATOM 1232 N N . ILE A 1 155 ? -32.819 -11.151 -0.811 1.00 87.25 155 ILE A N 1
ATOM 1233 C CA . ILE A 1 155 ? -33.693 -9.970 -0.834 1.00 87.25 155 ILE A CA 1
ATOM 1234 C C . ILE A 1 155 ? -35.058 -10.320 -0.233 1.00 87.25 155 ILE A C 1
ATOM 1236 O O . ILE A 1 155 ? -35.503 -9.618 0.667 1.00 87.25 155 ILE A O 1
ATOM 1240 N N . GLU A 1 156 ? -35.660 -11.433 -0.659 1.00 91.56 156 GLU A N 1
ATOM 1241 C CA . GLU A 1 156 ? -36.958 -11.902 -0.150 1.00 91.56 156 GLU A CA 1
ATOM 1242 C C . GLU A 1 156 ? -36.920 -12.140 1.370 1.00 91.56 156 GLU A C 1
ATOM 1244 O O . GLU A 1 156 ? -37.773 -11.640 2.098 1.00 91.56 156 GLU A O 1
ATOM 1249 N N . ALA A 1 157 ? -35.861 -12.787 1.876 1.00 87.00 157 ALA A N 1
ATOM 1250 C CA . ALA A 1 157 ? -35.680 -13.001 3.314 1.00 87.00 157 ALA A CA 1
ATOM 1251 C C . ALA A 1 157 ? -35.526 -11.690 4.108 1.00 87.00 157 ALA A C 1
ATOM 1253 O O . ALA A 1 157 ? -35.947 -11.601 5.262 1.00 87.00 157 ALA A O 1
ATOM 1254 N N . ARG A 1 158 ? -34.911 -10.661 3.511 1.00 88.31 158 ARG A N 1
ATOM 1255 C CA . ARG A 1 158 ? -34.771 -9.350 4.153 1.00 88.31 158 ARG A CA 1
ATOM 1256 C C . ARG A 1 158 ? -36.100 -8.602 4.191 1.00 88.31 158 ARG A C 1
ATOM 1258 O O . ARG A 1 158 ? -36.381 -7.981 5.208 1.00 88.31 158 ARG A O 1
ATOM 1265 N N . GLU A 1 159 ? -36.878 -8.659 3.112 1.00 91.44 159 GLU A N 1
ATOM 1266 C CA . GLU A 1 159 ? -38.205 -8.036 3.040 1.00 91.44 159 GLU A CA 1
ATOM 1267 C C . GLU A 1 159 ? -39.163 -8.652 4.072 1.00 91.44 159 GLU A C 1
ATOM 1269 O O . GLU A 1 159 ? -39.850 -7.918 4.783 1.00 91.44 159 GLU A O 1
ATOM 1274 N N . GLU A 1 160 ? -39.132 -9.979 4.237 1.00 91.81 160 GLU A N 1
ATOM 1275 C CA . GLU A 1 160 ? -39.898 -10.684 5.273 1.00 91.81 160 GLU A CA 1
ATOM 1276 C C . GLU A 1 160 ? -39.456 -10.277 6.691 1.00 91.81 160 GLU A C 1
ATOM 1278 O O . GLU A 1 160 ? -40.294 -9.980 7.541 1.00 91.81 160 GLU A O 1
ATOM 1283 N N . ALA A 1 161 ? -38.146 -10.167 6.939 1.00 84.56 161 ALA A N 1
ATOM 1284 C CA . ALA A 1 161 ? -37.626 -9.722 8.234 1.00 84.56 161 ALA A CA 1
ATOM 1285 C C . ALA A 1 161 ? -38.003 -8.266 8.563 1.00 84.56 161 ALA A C 1
ATOM 1287 O O . ALA A 1 161 ? -38.299 -7.957 9.716 1.00 84.56 161 ALA A O 1
ATOM 1288 N N . THR A 1 162 ? -38.007 -7.369 7.570 1.00 85.06 162 THR A N 1
ATOM 1289 C CA . THR A 1 162 ? -38.462 -5.985 7.773 1.00 85.06 162 THR A CA 1
ATOM 1290 C C . THR A 1 162 ? -39.961 -5.901 8.024 1.00 85.06 162 THR A C 1
ATOM 1292 O O . THR A 1 162 ? -40.366 -5.127 8.882 1.00 85.06 162 THR A O 1
ATOM 1295 N N . ALA A 1 163 ? -40.772 -6.721 7.346 1.00 85.69 163 ALA A N 1
ATOM 1296 C CA . ALA A 1 163 ? -42.216 -6.748 7.569 1.00 85.69 163 ALA A CA 1
ATOM 1297 C C . ALA A 1 163 ? -42.563 -7.187 9.003 1.00 85.69 163 ALA A C 1
ATOM 1299 O O . ALA A 1 163 ? -43.416 -6.577 9.638 1.00 85.69 163 ALA A O 1
ATOM 1300 N N . LEU A 1 164 ? -41.850 -8.182 9.544 1.00 82.31 164 LEU A N 1
ATOM 1301 C CA . LEU A 1 164 ? -42.028 -8.615 10.935 1.00 82.31 164 LEU A CA 1
ATOM 1302 C C . LEU A 1 164 ? -41.589 -7.547 11.949 1.00 82.31 164 LEU A C 1
ATOM 1304 O O . LEU A 1 164 ? -42.224 -7.392 12.984 1.00 82.31 164 LEU A O 1
ATOM 1308 N N . ALA A 1 165 ? -40.530 -6.788 11.652 1.00 79.62 165 ALA A N 1
ATOM 1309 C CA . ALA A 1 165 ? -40.061 -5.718 12.534 1.00 79.62 165 ALA A CA 1
ATOM 1310 C C . ALA A 1 165 ? -41.016 -4.509 12.583 1.00 79.62 165 ALA A C 1
ATOM 1312 O O . ALA A 1 165 ? -41.031 -3.784 13.576 1.00 79.62 165 ALA A O 1
ATOM 1313 N N . GLU A 1 166 ? -41.800 -4.276 11.526 1.00 79.19 166 GLU A N 1
ATOM 1314 C CA . GLU A 1 166 ? -42.800 -3.204 11.496 1.00 79.19 166 GLU A CA 1
ATOM 1315 C C . GLU A 1 166 ? -44.054 -3.547 12.319 1.00 79.19 166 GLU A C 1
ATOM 13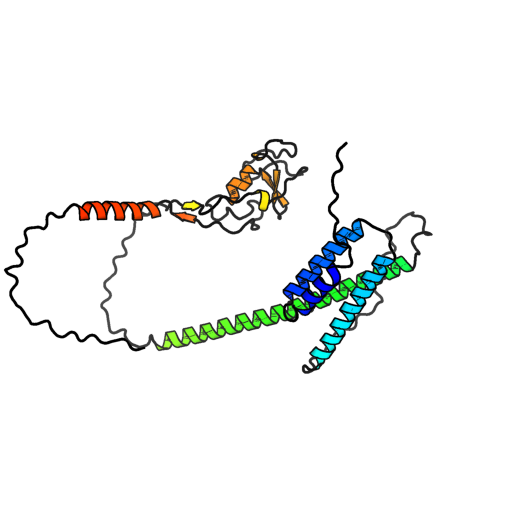17 O O . GLU A 1 166 ? -44.627 -2.645 12.929 1.00 79.19 166 GLU A O 1
ATOM 1322 N N . GLU A 1 167 ? -44.449 -4.824 12.409 1.00 73.25 167 GLU A N 1
ATOM 1323 C CA . GLU A 1 167 ? -45.614 -5.248 13.211 1.00 73.25 167 GLU A CA 1
ATOM 1324 C C . GLU A 1 167 ? -45.390 -5.085 14.729 1.00 73.25 167 GLU A C 1
ATOM 1326 O O . GLU A 1 167 ? -46.339 -4.810 15.464 1.00 73.25 167 GLU A O 1
ATOM 1331 N N . ASP A 1 168 ? -44.142 -5.161 15.203 1.00 62.41 168 ASP A N 1
ATOM 1332 C CA . ASP A 1 168 ? -43.808 -5.010 16.628 1.00 62.41 168 ASP A CA 1
ATOM 1333 C C . ASP A 1 168 ? -43.688 -3.542 17.088 1.00 62.41 168 ASP A C 1
ATOM 1335 O O . ASP A 1 168 ? -43.617 -3.275 18.289 1.00 62.41 168 ASP A O 1
ATOM 1339 N N . ASN A 1 169 ? -43.701 -2.569 16.167 1.00 61.09 169 ASN A N 1
ATOM 1340 C CA . ASN A 1 169 ? -43.508 -1.148 16.493 1.00 61.09 169 ASN A CA 1
ATOM 1341 C C . ASN A 1 169 ? -44.825 -0.351 16.641 1.00 61.09 169 ASN A C 1
ATOM 1343 O O . ASN A 1 169 ? -44.801 0.870 16.778 1.00 61.09 169 ASN A O 1
ATOM 1347 N N . GLU A 1 170 ? -45.987 -1.017 16.622 1.00 60.03 170 GLU A N 1
ATOM 1348 C CA . GLU A 1 170 ? -47.311 -0.377 16.757 1.00 60.03 170 GLU A CA 1
ATOM 1349 C C . GLU A 1 170 ? -47.842 -0.314 18.210 1.00 60.03 170 GLU A C 1
ATOM 1351 O O . GLU A 1 170 ? -48.996 0.061 18.442 1.00 60.03 170 GLU A O 1
ATOM 1356 N N . HIS A 1 171 ? -47.033 -0.658 19.220 1.00 58.56 171 HIS A N 1
ATOM 1357 C CA . HIS A 1 171 ? -47.432 -0.591 20.633 1.00 58.56 171 HIS A CA 1
ATOM 1358 C C . HIS A 1 171 ? -46.441 0.184 21.507 1.00 58.56 171 HIS A C 1
ATOM 1360 O O . HIS A 1 171 ? -45.501 -0.380 22.058 1.00 58.56 171 HIS A O 1
ATOM 1366 N N . GLY A 1 172 ? -46.752 1.465 21.730 1.00 54.59 172 GLY A N 1
ATOM 1367 C CA . GLY A 1 172 ? -46.322 2.183 22.930 1.00 54.59 172 GLY A CA 1
ATOM 1368 C C . GLY A 1 172 ? -45.514 3.448 22.680 1.00 54.59 172 GLY A C 1
ATOM 1369 O O . GLY A 1 172 ? -44.355 3.506 23.063 1.00 54.59 172 GLY A O 1
ATOM 1370 N N . ASP A 1 173 ? -46.154 4.483 22.137 1.00 49.69 173 ASP A N 1
ATOM 1371 C CA . ASP A 1 173 ? -45.711 5.862 22.361 1.00 49.69 173 ASP A CA 1
ATOM 1372 C C . ASP A 1 173 ? -46.833 6.630 23.071 1.00 49.69 173 ASP A C 1
ATOM 1374 O O . ASP A 1 173 ? -47.630 7.356 22.474 1.00 49.69 173 ASP A O 1
ATOM 1378 N N . GLU A 1 174 ? -46.962 6.371 24.373 1.00 53.00 174 GLU A N 1
ATOM 1379 C CA . GLU A 1 174 ? -47.673 7.264 25.282 1.00 5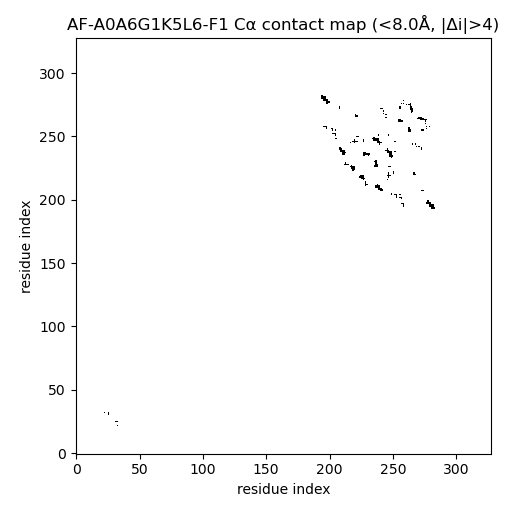3.00 174 GLU A CA 1
ATOM 1380 C C . GLU A 1 174 ? -46.655 8.233 25.892 1.00 53.00 174 GLU A C 1
ATOM 1382 O O . GLU A 1 174 ? -46.129 7.999 26.975 1.00 53.00 174 GLU A O 1
ATOM 1387 N N . GLY A 1 175 ? -46.403 9.332 25.177 1.00 49.16 175 GLY A N 1
ATOM 1388 C CA . GLY A 1 175 ? -46.118 10.648 25.753 1.00 49.16 175 GLY A CA 1
ATOM 1389 C C . GLY A 1 175 ? -45.022 10.691 26.815 1.00 49.16 175 GLY A C 1
ATOM 1390 O O . GLY A 1 175 ? -45.285 11.105 27.945 1.00 49.16 175 GLY A O 1
ATOM 1391 N N . GLY A 1 176 ? -43.800 10.313 26.443 1.00 50.59 176 GLY A N 1
ATOM 1392 C CA . GLY A 1 176 ? -42.610 10.763 27.157 1.00 50.59 176 GLY A CA 1
ATOM 1393 C C . GLY A 1 176 ? -42.365 12.229 26.820 1.00 50.59 176 GLY A C 1
ATOM 1394 O O . GLY A 1 176 ? -42.178 12.571 25.657 1.00 50.59 176 GLY A O 1
ATOM 1395 N N . GLU A 1 177 ? -42.436 13.101 27.822 1.00 53.62 177 GLU A N 1
ATOM 1396 C CA . GLU A 1 177 ? -42.082 14.514 27.704 1.00 53.62 177 GLU A CA 1
ATOM 1397 C C . GLU A 1 177 ? -40.681 14.616 27.080 1.00 53.62 177 GLU A C 1
ATOM 1399 O O . GLU A 1 177 ? -39.716 14.120 27.655 1.00 53.62 177 GLU A O 1
ATOM 1404 N N . GLU A 1 178 ? -40.596 15.188 25.871 1.00 52.03 178 GLU A N 1
ATOM 1405 C CA . GLU A 1 178 ? -39.349 15.461 25.154 1.00 52.03 178 GLU A CA 1
ATOM 1406 C C . GLU A 1 178 ? -38.476 16.376 26.028 1.00 52.03 178 GLU A C 1
ATOM 1408 O O . GLU A 1 178 ? -38.596 17.602 25.996 1.00 52.03 178 GLU A O 1
ATOM 1413 N N . GLU A 1 179 ? -37.624 15.778 26.861 1.00 59.00 179 GLU A N 1
ATOM 1414 C CA . GLU A 1 179 ? -36.484 16.470 27.443 1.00 59.00 179 GLU A CA 1
ATOM 1415 C C . GLU A 1 179 ? -35.624 16.919 26.261 1.00 59.00 179 GLU A C 1
ATOM 1417 O O . GLU A 1 179 ? -35.074 16.097 25.532 1.00 59.00 179 GLU A O 1
ATOM 1422 N N . GLU A 1 180 ? -35.592 18.232 26.015 1.00 55.44 180 GLU A N 1
ATOM 1423 C CA . GLU A 1 180 ? -34.732 18.864 25.019 1.00 55.44 180 GLU A CA 1
ATOM 1424 C C . GLU A 1 180 ? -33.279 18.457 25.312 1.00 55.44 180 GLU A C 1
ATOM 1426 O O . GLU A 1 180 ? -32.605 19.068 26.143 1.00 55.44 180 GLU A O 1
ATOM 1431 N N . GLU A 1 181 ? -32.813 17.381 24.671 1.00 55.09 181 GLU A N 1
ATOM 1432 C CA . GLU A 1 181 ? -31.430 16.932 24.755 1.00 55.09 181 GLU A CA 1
ATOM 1433 C C . GLU A 1 181 ? -30.544 18.061 24.216 1.00 55.09 181 GLU A C 1
ATOM 1435 O O . GLU A 1 181 ? -30.502 18.354 23.019 1.00 55.09 181 GLU A O 1
ATOM 1440 N N . ASP A 1 182 ? -29.889 18.745 25.153 1.00 63.59 182 ASP A N 1
ATOM 1441 C CA . ASP A 1 182 ? -28.930 19.820 24.945 1.00 63.59 182 ASP A CA 1
ATOM 1442 C C . ASP A 1 182 ? -27.733 19.267 24.164 1.00 63.59 182 ASP A C 1
ATOM 1444 O O . ASP A 1 182 ? -26.767 18.745 24.729 1.00 63.59 182 ASP A O 1
ATOM 1448 N N . TRP A 1 183 ? -27.829 19.317 22.833 1.00 75.12 183 TRP A N 1
ATOM 1449 C CA . TRP A 1 183 ? -26.746 18.979 21.919 1.00 75.12 183 TRP A CA 1
ATOM 1450 C C . TRP A 1 183 ? -25.586 19.944 22.156 1.00 75.12 183 TRP A C 1
ATOM 1452 O O . TRP A 1 183 ? -25.505 21.009 21.543 1.00 75.12 183 TRP A O 1
ATOM 1462 N N . GLN A 1 184 ? -24.678 19.567 23.056 1.00 70.12 184 GLN A N 1
ATOM 1463 C CA . GLN A 1 184 ? -23.458 20.318 23.311 1.00 70.12 184 GLN A CA 1
ATOM 1464 C C . GLN A 1 184 ? -22.660 20.411 22.007 1.00 70.12 184 GLN A C 1
ATOM 1466 O O . GLN A 1 184 ? -22.120 19.421 21.508 1.00 70.12 184 GLN A O 1
ATOM 1471 N N . GLU A 1 185 ? -22.611 21.616 21.441 1.00 76.06 185 GLU A N 1
ATOM 1472 C CA . GLU A 1 185 ? -21.808 21.957 20.272 1.00 76.06 185 GLU A CA 1
ATOM 1473 C C . GLU A 1 185 ? -20.327 21.814 20.653 1.00 76.06 185 GLU A C 1
ATOM 1475 O O . GLU A 1 185 ? -19.703 22.732 21.183 1.00 76.06 185 GLU A O 1
ATOM 1480 N N . LEU A 1 186 ? -19.777 20.612 20.454 1.00 74.69 186 LEU A N 1
ATOM 1481 C CA . LEU A 1 186 ? -18.360 20.340 20.670 1.00 74.69 186 LEU A CA 1
ATOM 1482 C C . LEU A 1 186 ? -17.547 21.258 19.757 1.00 74.69 186 LEU A C 1
ATOM 1484 O O . LEU A 1 186 ? -17.682 21.217 18.530 1.00 74.69 186 LEU A O 1
ATOM 1488 N N . GLU A 1 187 ? -16.691 22.086 20.355 1.00 82.31 187 GLU A N 1
ATOM 1489 C CA . GLU A 1 187 ? -15.853 23.001 19.592 1.00 82.31 187 GLU A CA 1
ATOM 1490 C C . GLU A 1 187 ? -14.964 22.188 18.625 1.00 82.31 187 GLU A C 1
ATOM 1492 O O . GLU A 1 187 ? -14.358 21.198 19.049 1.00 82.31 187 GLU A O 1
ATOM 1497 N N . PRO A 1 188 ? -14.805 22.597 17.348 1.00 73.25 188 PRO A N 1
ATOM 1498 C CA . PRO A 1 188 ? -14.035 21.868 16.327 1.00 73.25 188 PRO A CA 1
ATOM 1499 C C . PRO A 1 188 ? -12.562 21.550 16.660 1.00 73.25 188 PRO A C 1
ATOM 1501 O O . PRO A 1 188 ? -11.876 20.941 15.846 1.00 73.25 188 PRO A O 1
ATOM 1504 N N . GLY A 1 189 ? -12.050 21.974 17.820 1.00 72.50 189 GLY A N 1
ATOM 1505 C CA . GLY A 1 189 ? -10.715 21.653 18.329 1.00 72.50 189 GLY A CA 1
ATOM 1506 C C . GLY A 1 189 ? -10.675 20.629 19.471 1.00 72.50 189 GLY A C 1
ATOM 1507 O O . GLY A 1 189 ? -9.580 20.288 19.910 1.00 72.50 189 GLY A O 1
ATOM 1508 N N . GLN A 1 190 ? -11.821 20.149 19.972 1.00 74.38 190 GLN A N 1
ATOM 1509 C CA . GLN A 1 190 ? -11.870 19.181 21.081 1.00 74.38 190 GLN A CA 1
ATOM 1510 C C . GLN A 1 190 ? -11.768 17.715 20.640 1.00 74.38 190 GLN A C 1
ATOM 1512 O O . GLN A 1 190 ? -11.498 16.851 21.472 1.00 74.38 190 GLN A O 1
ATOM 1517 N N . MET A 1 191 ? -11.924 17.418 19.349 1.00 67.00 191 MET A N 1
ATOM 1518 C CA . MET A 1 191 ? -11.664 16.080 18.816 1.00 67.00 191 MET A CA 1
ATOM 1519 C C . MET A 1 191 ? -10.194 16.000 18.405 1.00 67.00 191 MET A C 1
ATOM 1521 O O . MET A 1 191 ? -9.817 16.471 17.335 1.00 67.00 191 MET A O 1
ATOM 1525 N N . SER A 1 192 ? -9.341 15.443 19.265 1.00 78.81 192 SER A N 1
ATOM 1526 C CA . SER A 1 192 ? -7.986 15.087 18.841 1.00 78.81 192 SER A CA 1
ATOM 1527 C C . SER A 1 192 ? -8.069 13.906 17.879 1.00 78.81 192 SER A C 1
ATOM 1529 O O . SER A 1 192 ? -8.674 12.888 18.225 1.00 78.81 192 SER A O 1
ATOM 1531 N N . ASP A 1 193 ? -7.455 14.026 16.703 1.00 82.81 193 ASP A N 1
ATOM 1532 C CA . ASP A 1 193 ? -7.354 12.919 15.754 1.00 82.81 193 ASP A CA 1
ATOM 1533 C C . ASP A 1 193 ? -6.744 11.692 16.447 1.00 82.81 193 ASP A C 1
ATOM 1535 O O . ASP A 1 193 ? -5.691 11.769 17.082 1.00 82.81 193 ASP A O 1
ATOM 1539 N N . VAL A 1 194 ? -7.432 10.552 16.354 1.00 88.19 194 VAL A N 1
ATOM 1540 C CA . VAL A 1 194 ? -6.905 9.283 16.858 1.00 88.19 194 VAL A CA 1
ATOM 1541 C C . VAL A 1 194 ? -5.745 8.880 15.956 1.00 88.19 194 VAL A C 1
ATOM 1543 O O . VAL A 1 194 ? -5.938 8.604 14.771 1.00 88.19 194 VAL A O 1
ATOM 1546 N N . ASP A 1 195 ? -4.537 8.836 16.513 1.00 91.12 195 ASP A N 1
ATOM 1547 C CA . ASP A 1 195 ? -3.377 8.318 15.800 1.00 91.12 195 ASP A CA 1
ATOM 1548 C C . ASP A 1 195 ? -3.554 6.816 15.546 1.00 91.12 195 ASP A C 1
ATOM 1550 O O . ASP A 1 195 ? -3.887 6.042 16.448 1.00 91.12 195 ASP A O 1
ATOM 1554 N N . PHE A 1 196 ? -3.311 6.394 14.306 1.00 93.38 196 PHE A N 1
ATOM 1555 C CA . PHE A 1 196 ? -3.377 4.993 13.899 1.00 93.38 196 PHE A CA 1
ATOM 1556 C C . PHE A 1 196 ? -1.997 4.471 13.520 1.00 93.38 196 PHE A C 1
ATOM 1558 O O . PHE A 1 196 ? -1.229 5.142 12.831 1.00 93.38 196 PHE A O 1
ATOM 1565 N N . GLU A 1 197 ? -1.731 3.221 13.879 1.00 94.81 197 GLU A N 1
ATOM 1566 C CA . GLU A 1 197 ? -0.571 2.453 13.439 1.00 94.81 197 GLU A CA 1
ATOM 1567 C C . GLU A 1 197 ? -1.005 1.227 12.612 1.00 94.81 197 GLU A C 1
ATOM 1569 O O . GLU A 1 197 ? -2.117 0.708 12.779 1.00 94.81 197 GLU A O 1
ATOM 1574 N N . PRO A 1 198 ? -0.174 0.751 11.666 1.00 95.81 198 PRO A N 1
ATOM 1575 C CA . PRO A 1 198 ? -0.514 -0.413 10.862 1.00 95.81 198 PRO A CA 1
ATOM 1576 C C . PRO A 1 198 ? -0.391 -1.687 11.708 1.00 95.81 198 PRO A C 1
ATOM 1578 O O . PRO A 1 198 ? 0.679 -2.003 12.226 1.00 95.81 198 PRO A O 1
ATOM 1581 N N . ALA A 1 199 ? -1.472 -2.457 11.816 1.00 95.25 199 ALA A N 1
ATOM 1582 C CA . ALA A 1 199 ? -1.493 -3.693 12.590 1.00 95.25 199 ALA A CA 1
ATOM 1583 C C . ALA A 1 199 ? -0.892 -4.873 11.799 1.00 95.25 199 ALA A C 1
ATOM 1585 O O . ALA A 1 199 ? -1.049 -4.984 10.577 1.00 95.25 199 ALA A O 1
ATOM 1586 N N . GLY A 1 200 ? -0.216 -5.787 12.501 1.00 95.44 200 GLY A N 1
ATOM 1587 C CA . GLY A 1 200 ? 0.345 -7.020 11.932 1.00 95.44 200 GLY A CA 1
ATOM 1588 C C . GLY A 1 200 ? 1.757 -6.887 11.346 1.00 95.44 200 GLY A C 1
ATOM 1589 O O . GLY A 1 200 ? 2.402 -5.843 11.445 1.00 95.44 200 GLY A O 1
ATOM 1590 N N . GLN A 1 201 ? 2.253 -7.975 10.747 1.00 97.31 201 GLN A N 1
ATOM 1591 C CA . GLN A 1 201 ? 3.585 -8.006 10.132 1.00 97.31 201 GLN A CA 1
ATOM 1592 C C . GLN A 1 201 ? 3.643 -7.101 8.887 1.00 97.31 201 GLN A C 1
ATOM 1594 O O . GLN A 1 201 ? 2.659 -7.032 8.146 1.00 97.31 201 GLN A O 1
ATOM 1599 N N . PRO A 1 202 ? 4.770 -6.406 8.638 1.00 97.81 202 PRO A N 1
ATOM 1600 C CA . PRO A 1 202 ? 4.976 -5.679 7.391 1.00 97.81 202 PRO A CA 1
ATOM 1601 C C . PRO A 1 202 ? 4.847 -6.604 6.177 1.00 97.81 202 PRO A C 1
ATOM 1603 O O . PRO A 1 202 ? 5.361 -7.721 6.187 1.00 97.81 202 PRO A O 1
ATOM 1606 N N . LEU A 1 203 ? 4.171 -6.124 5.137 1.00 97.81 203 LEU A N 1
ATOM 1607 C CA . LEU A 1 203 ? 4.067 -6.811 3.855 1.00 97.81 203 LEU A CA 1
ATOM 1608 C C . LEU A 1 203 ? 5.362 -6.614 3.063 1.00 97.81 203 LEU A C 1
ATOM 1610 O O . LEU A 1 203 ? 5.894 -5.499 3.025 1.00 97.81 203 LEU A O 1
ATOM 1614 N N . ASP A 1 204 ? 5.833 -7.669 2.400 1.00 98.12 204 ASP A N 1
ATOM 1615 C CA . ASP A 1 204 ? 6.950 -7.564 1.467 1.00 98.12 204 ASP A CA 1
ATOM 1616 C C . ASP A 1 204 ? 6.446 -7.046 0.112 1.00 98.12 204 ASP A C 1
ATOM 1618 O O . ASP A 1 204 ? 5.549 -7.614 -0.509 1.00 98.12 204 ASP A O 1
ATOM 1622 N N . ALA A 1 205 ? 7.027 -5.947 -0.367 1.00 98.06 205 ALA A N 1
ATOM 1623 C CA . ALA A 1 205 ? 6.688 -5.386 -1.670 1.00 98.06 205 ALA A CA 1
ATOM 1624 C C . ALA A 1 205 ? 7.058 -6.326 -2.829 1.00 98.06 205 ALA A C 1
ATOM 1626 O O . ALA A 1 205 ? 6.475 -6.207 -3.914 1.00 98.06 205 ALA A O 1
ATOM 1627 N N . SER A 1 206 ? 7.998 -7.253 -2.613 1.00 97.94 206 SER A N 1
ATOM 1628 C CA . SER A 1 206 ? 8.409 -8.235 -3.619 1.00 97.94 206 SER A CA 1
ATOM 1629 C C . SER A 1 206 ? 7.286 -9.220 -3.981 1.00 97.94 206 SER A C 1
ATOM 1631 O O . SER A 1 206 ? 7.210 -9.647 -5.131 1.00 97.94 206 SER A O 1
ATOM 1633 N N . ASP A 1 207 ? 6.341 -9.473 -3.068 1.00 98.19 207 ASP A N 1
ATOM 1634 C CA . ASP A 1 207 ? 5.188 -10.353 -3.308 1.00 98.19 207 ASP A CA 1
ATOM 1635 C C . ASP A 1 207 ? 4.160 -9.746 -4.282 1.00 98.19 207 ASP A C 1
ATOM 1637 O O . ASP A 1 207 ? 3.402 -10.466 -4.934 1.00 98.19 207 ASP A O 1
ATOM 1641 N N . TYR A 1 208 ? 4.135 -8.414 -4.409 1.00 98.25 208 TYR A N 1
ATOM 1642 C CA . TYR A 1 208 ? 3.136 -7.673 -5.196 1.00 98.25 208 TYR A CA 1
ATOM 1643 C C . TYR A 1 208 ? 3.715 -6.997 -6.443 1.00 98.25 208 TYR A C 1
ATOM 1645 O O . TYR A 1 208 ? 3.012 -6.271 -7.158 1.00 98.25 208 TYR A O 1
ATOM 1653 N N . SER A 1 209 ? 5.010 -7.174 -6.696 1.00 98.12 209 SER A N 1
ATOM 1654 C CA . SER A 1 209 ? 5.705 -6.475 -7.769 1.00 98.12 209 SER A CA 1
ATOM 1655 C C . SER A 1 209 ? 6.830 -7.302 -8.376 1.00 98.12 209 SER A C 1
ATOM 1657 O O . SER A 1 209 ? 7.313 -8.271 -7.806 1.00 98.12 209 SER A O 1
ATOM 1659 N N . THR A 1 210 ? 7.252 -6.934 -9.580 1.00 98.12 210 THR A N 1
ATOM 1660 C CA . THR A 1 210 ? 8.348 -7.598 -10.290 1.00 98.12 210 THR A CA 1
ATOM 1661 C C . THR A 1 210 ? 9.444 -6.593 -10.596 1.00 98.12 210 THR A C 1
ATOM 1663 O O . THR A 1 210 ? 9.166 -5.496 -11.084 1.00 98.12 210 THR A O 1
ATOM 1666 N N . ARG A 1 211 ? 10.701 -6.959 -10.329 1.00 97.50 211 ARG A N 1
ATOM 1667 C CA . ARG A 1 211 ? 11.857 -6.116 -10.658 1.00 97.50 211 ARG A CA 1
ATOM 1668 C C . ARG A 1 211 ? 11.958 -5.908 -12.168 1.00 97.50 211 ARG A C 1
ATOM 1670 O O . ARG A 1 211 ? 11.827 -6.856 -12.942 1.00 97.50 211 ARG A O 1
ATOM 1677 N N . VAL A 1 212 ? 12.217 -4.671 -12.584 1.00 97.06 212 VAL A N 1
ATOM 1678 C CA . VAL A 1 212 ? 12.335 -4.291 -13.997 1.00 97.06 212 VAL A CA 1
ATOM 1679 C C . VAL A 1 212 ? 13.771 -3.908 -14.331 1.00 97.06 212 VAL A C 1
ATOM 1681 O O . VAL A 1 212 ? 14.378 -3.101 -13.643 1.00 97.06 212 VAL A O 1
ATOM 1684 N N . HIS A 1 213 ? 14.297 -4.448 -15.430 1.00 93.94 213 HIS A N 1
ATOM 1685 C CA . HIS A 1 213 ? 15.647 -4.138 -15.923 1.00 93.94 213 HIS A CA 1
ATOM 1686 C C . HIS A 1 213 ? 15.660 -3.171 -17.115 1.00 93.94 213 HIS A C 1
ATOM 1688 O O . HIS A 1 213 ? 16.715 -2.737 -17.559 1.00 93.94 213 HIS A O 1
ATOM 1694 N N . SER A 1 214 ? 14.498 -2.821 -17.663 1.00 88.94 214 SER A N 1
ATOM 1695 C CA . SER A 1 214 ? 14.379 -1.831 -18.730 1.00 88.94 214 SER A CA 1
ATOM 1696 C C . SER A 1 214 ? 13.047 -1.106 -18.605 1.00 88.94 214 SER A C 1
ATOM 1698 O O . SER A 1 214 ? 11.983 -1.723 -18.579 1.00 88.94 214 SER A O 1
ATOM 1700 N N . SER A 1 215 ? 13.080 0.220 -18.491 1.00 77.94 215 SER A N 1
ATOM 1701 C CA . SER A 1 215 ? 11.850 1.001 -18.405 1.00 77.94 215 SER A CA 1
ATOM 1702 C C . SER A 1 215 ? 11.911 2.244 -19.279 1.00 77.94 215 SER A C 1
ATOM 1704 O O . SER A 1 215 ? 12.936 2.913 -19.373 1.00 77.94 215 SER A O 1
ATOM 1706 N N . SER A 1 216 ? 10.793 2.544 -19.939 1.00 85.06 216 SER A N 1
ATOM 1707 C CA . SER A 1 216 ? 10.603 3.795 -20.679 1.00 85.06 216 SER A CA 1
ATOM 1708 C C . SER A 1 216 ? 10.307 4.979 -19.753 1.00 85.06 216 SER A C 1
ATOM 1710 O O . SER A 1 216 ? 10.418 6.133 -20.164 1.00 85.06 216 SER A O 1
ATOM 1712 N N . LYS A 1 217 ? 9.916 4.705 -18.502 1.00 81.12 217 LYS A N 1
ATOM 1713 C CA . LYS A 1 217 ? 9.621 5.716 -17.488 1.00 81.12 217 LYS A CA 1
ATOM 1714 C C . LYS A 1 217 ? 10.898 6.077 -16.753 1.00 81.12 217 LYS A C 1
ATOM 1716 O O . LYS A 1 217 ? 11.585 5.217 -16.231 1.00 81.12 217 LYS A O 1
ATOM 1721 N N . THR A 1 218 ? 11.185 7.365 -16.665 1.00 87.94 218 THR A N 1
ATOM 1722 C CA . THR A 1 218 ? 12.461 7.828 -16.113 1.00 87.94 218 THR A CA 1
ATOM 1723 C C . THR A 1 218 ? 12.392 8.198 -14.638 1.00 87.94 218 THR A C 1
ATOM 1725 O O . THR A 1 218 ? 13.443 8.411 -14.047 1.00 87.94 218 THR A O 1
ATOM 1728 N N . LYS A 1 219 ? 11.196 8.299 -14.033 1.00 97.88 219 LYS A N 1
ATOM 1729 C CA . LYS A 1 219 ? 11.012 8.795 -12.659 1.00 97.88 219 LYS A CA 1
ATOM 1730 C C . LYS A 1 219 ? 9.915 8.063 -11.888 1.00 97.88 219 LYS A C 1
ATOM 1732 O O . LYS A 1 219 ? 8.879 7.713 -12.456 1.00 97.88 219 LYS A O 1
ATOM 1737 N N . CYS A 1 220 ? 10.131 7.898 -10.589 1.00 98.25 220 CYS A N 1
ATOM 1738 C CA . CYS A 1 220 ? 9.149 7.389 -9.637 1.00 98.25 220 CYS A CA 1
ATOM 1739 C C . CYS A 1 220 ? 8.128 8.485 -9.308 1.00 98.25 220 CYS A C 1
ATOM 1741 O O . CYS A 1 220 ? 8.522 9.583 -8.931 1.00 98.25 220 CYS A O 1
ATOM 1743 N N . SER A 1 221 ? 6.821 8.222 -9.402 1.00 97.75 221 SER A N 1
ATOM 1744 C CA . SER A 1 221 ? 5.818 9.257 -9.089 1.00 97.75 221 SER A CA 1
ATOM 1745 C C . SER A 1 221 ? 5.588 9.494 -7.590 1.00 97.75 221 SER A C 1
ATOM 1747 O O . SER A 1 221 ? 4.894 10.443 -7.247 1.00 97.75 221 SER A O 1
ATOM 1749 N N . ILE A 1 222 ? 6.181 8.678 -6.707 1.00 98.00 222 ILE A N 1
ATOM 1750 C CA . ILE A 1 222 ? 6.081 8.842 -5.245 1.00 98.00 222 ILE A CA 1
ATOM 1751 C C . ILE A 1 222 ? 7.148 9.821 -4.737 1.00 98.00 222 ILE A C 1
ATOM 1753 O O . ILE A 1 222 ? 6.805 10.828 -4.130 1.00 98.00 222 ILE A O 1
ATOM 1757 N N . CYS A 1 223 ? 8.433 9.556 -5.000 1.00 98.19 223 CYS A N 1
ATOM 1758 C CA . CYS A 1 223 ? 9.530 10.426 -4.553 1.00 98.19 223 CYS A CA 1
ATOM 1759 C C . CYS A 1 223 ? 10.006 11.429 -5.612 1.00 98.19 223 CYS A C 1
ATOM 1761 O O . CYS A 1 223 ? 10.781 12.321 -5.293 1.00 98.19 223 CYS A O 1
ATOM 1763 N N . THR A 1 224 ? 9.550 11.312 -6.864 1.00 97.81 224 THR A N 1
ATOM 1764 C CA . THR A 1 224 ? 9.958 12.136 -8.023 1.00 97.81 224 THR A CA 1
ATOM 1765 C C . THR A 1 224 ? 11.405 11.963 -8.505 1.00 97.81 224 THR A C 1
ATOM 1767 O O . THR A 1 224 ? 11.791 12.583 -9.502 1.00 97.81 224 THR A O 1
ATOM 1770 N N . ASP A 1 225 ? 12.170 11.062 -7.884 1.00 98.06 225 ASP A N 1
ATOM 1771 C CA . ASP A 1 225 ? 13.544 10.737 -8.276 1.00 98.06 225 ASP A CA 1
ATOM 1772 C C . ASP A 1 225 ? 13.609 9.809 -9.494 1.00 98.06 225 ASP A C 1
ATOM 1774 O O . ASP A 1 225 ? 12.626 9.162 -9.877 1.00 98.06 225 ASP A O 1
ATOM 1778 N N . ALA A 1 226 ? 14.788 9.752 -10.119 1.00 97.19 226 ALA A N 1
ATOM 1779 C CA . ALA A 1 226 ? 15.028 8.930 -11.296 1.00 97.19 226 ALA A CA 1
ATOM 1780 C C . ALA A 1 226 ? 14.981 7.427 -10.974 1.00 97.19 226 ALA A C 1
ATOM 1782 O O . ALA A 1 226 ? 15.397 6.994 -9.901 1.00 97.19 226 ALA A O 1
ATOM 1783 N N . LEU A 1 227 ? 14.476 6.631 -11.918 1.00 97.38 227 LEU A N 1
ATOM 1784 C CA . LEU A 1 227 ? 14.495 5.169 -11.844 1.00 97.38 227 LEU A CA 1
ATOM 1785 C C . LEU A 1 227 ? 15.730 4.657 -12.593 1.00 97.38 227 LEU A C 1
ATOM 1787 O O . LEU A 1 227 ? 15.789 4.782 -13.817 1.00 97.38 227 LEU A O 1
ATOM 1791 N N . ASP A 1 228 ? 16.694 4.088 -11.871 1.00 96.62 228 ASP A N 1
ATOM 1792 C CA . ASP A 1 228 ? 17.881 3.463 -12.460 1.00 96.62 228 ASP A CA 1
ATOM 1793 C C . ASP A 1 228 ? 17.704 1.931 -12.516 1.00 96.62 228 ASP A C 1
ATOM 1795 O O . ASP A 1 228 ? 17.720 1.279 -11.470 1.00 96.62 228 ASP A O 1
ATOM 1799 N N . PRO A 1 229 ? 17.511 1.323 -13.704 1.00 94.38 229 PRO A N 1
ATOM 1800 C CA . PRO A 1 229 ? 17.371 -0.129 -13.833 1.00 94.38 229 PRO A CA 1
ATOM 1801 C C . PRO A 1 229 ? 18.636 -0.911 -13.460 1.00 94.38 229 PRO A C 1
ATOM 1803 O O . PRO A 1 229 ? 18.533 -2.097 -13.129 1.00 94.38 229 PRO A O 1
ATOM 1806 N N . ASP A 1 230 ? 19.801 -0.261 -13.491 1.00 95.00 230 ASP A N 1
ATOM 1807 C CA . ASP A 1 230 ? 21.101 -0.880 -13.232 1.00 95.00 230 ASP A CA 1
ATOM 1808 C C . ASP A 1 230 ? 21.569 -0.690 -11.779 1.00 95.00 230 ASP A C 1
ATOM 1810 O O . ASP A 1 230 ? 22.659 -1.149 -11.410 1.00 95.00 230 ASP A O 1
ATOM 1814 N N . THR A 1 231 ? 20.748 -0.062 -10.926 1.00 95.50 231 THR A N 1
ATOM 1815 C CA . THR A 1 231 ? 21.095 0.120 -9.515 1.00 95.50 231 THR A CA 1
ATOM 1816 C C . THR A 1 231 ? 21.279 -1.221 -8.805 1.00 95.50 231 THR A C 1
ATOM 1818 O O . THR A 1 231 ? 20.514 -2.183 -8.966 1.00 95.50 231 THR A O 1
ATOM 1821 N N . ARG A 1 232 ? 22.343 -1.287 -8.002 1.00 95.31 232 ARG A N 1
ATOM 1822 C CA . ARG A 1 232 ? 22.654 -2.438 -7.146 1.00 95.31 232 ARG A CA 1
ATOM 1823 C C . ARG A 1 232 ? 21.996 -2.335 -5.778 1.00 95.31 232 ARG A C 1
ATOM 1825 O O . ARG A 1 232 ? 21.957 -3.337 -5.072 1.00 95.31 232 ARG A O 1
ATOM 1832 N N . GLU A 1 233 ? 21.508 -1.155 -5.414 1.00 97.31 233 GLU A N 1
ATOM 1833 C CA . GLU A 1 233 ? 20.831 -0.931 -4.145 1.00 97.31 233 GLU A CA 1
ATOM 1834 C C . GLU A 1 233 ? 19.403 -1.468 -4.246 1.00 97.31 233 GLU A C 1
ATOM 1836 O O . GLU A 1 233 ? 18.624 -1.038 -5.095 1.00 97.31 233 GLU A O 1
ATOM 1841 N N . GLU A 1 234 ? 19.067 -2.451 -3.408 1.00 96.38 234 GLU A N 1
ATOM 1842 C CA . GLU A 1 234 ? 17.754 -3.108 -3.447 1.00 96.38 234 GLU A CA 1
ATOM 1843 C C . GLU A 1 234 ? 16.616 -2.111 -3.199 1.00 96.38 234 GLU A C 1
ATOM 1845 O O . GLU A 1 234 ? 15.614 -2.144 -3.908 1.00 96.38 234 GLU A O 1
ATOM 1850 N N . ASP A 1 235 ? 16.815 -1.155 -2.290 1.00 97.31 235 ASP A N 1
ATOM 1851 C CA . ASP A 1 235 ? 15.850 -0.099 -1.964 1.00 97.31 235 ASP A CA 1
ATOM 1852 C C . ASP A 1 235 ? 15.532 0.831 -3.143 1.00 97.31 235 ASP A C 1
ATOM 1854 O O . ASP A 1 235 ? 14.416 1.356 -3.250 1.00 97.31 235 ASP A O 1
ATOM 1858 N N . GLU A 1 236 ? 16.499 1.025 -4.039 1.00 97.38 236 GLU A N 1
ATOM 1859 C CA . GLU A 1 236 ? 16.361 1.859 -5.232 1.00 97.38 236 GLU A CA 1
ATOM 1860 C C . GLU A 1 236 ? 15.982 1.046 -6.476 1.00 97.38 236 GLU A C 1
ATOM 1862 O O . GLU A 1 236 ? 15.733 1.619 -7.539 1.00 97.38 236 GLU A O 1
ATOM 1867 N N . ALA A 1 237 ? 15.884 -0.282 -6.371 1.00 97.12 237 ALA A N 1
ATOM 1868 C CA . ALA A 1 237 ? 15.542 -1.116 -7.510 1.00 97.12 237 ALA A CA 1
ATOM 1869 C C . ALA A 1 237 ? 14.144 -0.748 -8.052 1.00 97.12 237 ALA A C 1
ATOM 1871 O O . ALA A 1 237 ? 13.181 -0.657 -7.281 1.00 97.12 237 ALA A O 1
ATOM 1872 N N . PRO A 1 238 ? 13.989 -0.541 -9.372 1.00 97.81 238 PRO A N 1
ATOM 1873 C CA . PRO A 1 238 ? 12.689 -0.271 -9.963 1.00 97.81 238 PRO A CA 1
ATOM 1874 C C . PRO A 1 238 ? 11.828 -1.537 -9.989 1.00 97.81 238 PRO A C 1
ATOM 1876 O O . PRO A 1 238 ? 12.194 -2.565 -10.566 1.00 97.81 238 PRO A O 1
ATOM 1879 N N . MET A 1 239 ? 10.643 -1.428 -9.400 1.00 98.00 239 MET A N 1
ATOM 1880 C CA . MET A 1 239 ? 9.646 -2.484 -9.277 1.00 98.00 239 MET A CA 1
ATOM 1881 C C . MET A 1 239 ? 8.392 -2.105 -10.058 1.00 98.00 239 MET A C 1
ATOM 1883 O O . MET A 1 239 ? 7.883 -0.990 -9.925 1.00 98.00 239 MET A O 1
ATOM 1887 N N . SER A 1 240 ? 7.876 -3.029 -10.866 1.00 97.94 240 SER A N 1
ATOM 1888 C CA . SER A 1 240 ? 6.612 -2.874 -11.582 1.00 97.94 240 SER A CA 1
ATOM 1889 C C . SER A 1 240 ? 5.491 -3.633 -10.894 1.00 97.94 240 SER A C 1
ATOM 1891 O O . SER A 1 240 ? 5.631 -4.805 -10.557 1.00 97.94 240 SER A O 1
ATOM 1893 N N . LEU A 1 241 ? 4.364 -2.955 -10.709 1.00 98.12 241 LEU A N 1
ATOM 1894 C CA . LEU A 1 241 ? 3.118 -3.562 -10.251 1.00 98.12 241 LEU A CA 1
ATOM 1895 C C . LEU A 1 241 ? 2.433 -4.330 -11.386 1.00 98.12 241 LEU A C 1
ATOM 1897 O O . LEU A 1 241 ? 2.661 -4.033 -12.558 1.00 98.12 241 LEU A O 1
ATOM 1901 N N . GLY A 1 242 ? 1.474 -5.199 -11.053 1.00 97.56 242 GLY A N 1
ATOM 1902 C CA . GLY A 1 242 ? 0.640 -5.892 -12.050 1.00 97.56 242 GLY A CA 1
ATOM 1903 C C . GLY A 1 242 ? -0.113 -4.957 -13.017 1.00 97.56 242 GLY A C 1
ATOM 1904 O O . GLY A 1 242 ? -0.441 -5.348 -14.130 1.00 97.56 242 GLY A O 1
ATOM 1905 N N . CYS A 1 243 ? -0.325 -3.691 -12.639 1.00 97.88 243 CYS A N 1
ATOM 1906 C CA . CYS A 1 243 ? -0.900 -2.657 -13.510 1.00 97.88 243 CYS A CA 1
ATOM 1907 C C . CYS A 1 243 ? 0.113 -1.969 -14.455 1.00 97.88 243 CYS A C 1
ATOM 1909 O O . CYS A 1 243 ? -0.260 -1.039 -15.170 1.00 97.88 243 CYS A O 1
ATOM 1911 N N . GLY A 1 244 ? 1.397 -2.347 -14.432 1.00 96.88 244 GLY A N 1
ATOM 1912 C CA . GLY A 1 244 ? 2.455 -1.798 -15.296 1.00 96.88 244 GLY A CA 1
ATOM 1913 C C . GLY A 1 244 ? 3.044 -0.447 -14.856 1.00 96.88 244 GLY A C 1
ATOM 1914 O O . GLY A 1 244 ? 3.872 0.144 -15.554 1.00 96.88 244 GLY A O 1
ATOM 1915 N N . HIS A 1 245 ? 2.643 0.090 -13.700 1.00 97.94 245 HIS A N 1
ATOM 1916 C CA . HIS A 1 245 ? 3.292 1.268 -13.111 1.00 97.94 245 HIS A CA 1
ATOM 1917 C C . HIS A 1 245 ? 4.561 0.873 -12.349 1.00 97.94 245 HIS A C 1
ATOM 1919 O O . HIS A 1 245 ? 4.600 -0.204 -11.763 1.00 97.94 245 HIS A O 1
ATOM 1925 N N . ILE A 1 246 ? 5.587 1.732 -12.394 1.00 98.12 246 ILE A N 1
ATOM 1926 C CA . ILE A 1 246 ? 6.938 1.443 -11.893 1.00 98.12 246 ILE A CA 1
ATOM 1927 C C . ILE A 1 246 ? 7.311 2.460 -10.813 1.00 98.12 246 ILE A C 1
ATOM 1929 O O . ILE A 1 246 ? 7.091 3.659 -11.003 1.00 98.12 246 ILE A O 1
ATOM 1933 N N . PHE A 1 247 ? 7.870 1.973 -9.708 1.00 98.25 247 PHE A N 1
ATOM 1934 C CA . PHE A 1 247 ? 8.289 2.745 -8.533 1.00 98.25 247 PHE A CA 1
ATOM 1935 C C . PHE A 1 247 ? 9.588 2.157 -7.963 1.00 98.25 247 PHE A C 1
ATOM 1937 O O . PHE A 1 247 ? 9.910 1.011 -8.263 1.00 98.25 247 PHE A O 1
ATOM 1944 N N . HIS A 1 248 ? 10.326 2.890 -7.124 1.00 98.62 248 HIS A N 1
ATOM 1945 C CA . HIS A 1 248 ? 11.414 2.282 -6.339 1.00 98.62 248 HIS A CA 1
ATOM 1946 C C . HIS A 1 248 ? 10.850 1.282 -5.326 1.00 98.62 248 HIS A C 1
ATOM 1948 O O . HIS A 1 248 ? 9.784 1.535 -4.753 1.00 98.62 248 HIS A O 1
ATOM 1954 N N . PHE A 1 249 ? 11.585 0.204 -5.047 1.00 98.44 249 PHE A N 1
ATOM 1955 C CA . PHE A 1 249 ? 11.217 -0.801 -4.047 1.00 98.44 249 PHE A CA 1
ATOM 1956 C C . PHE A 1 249 ? 10.891 -0.169 -2.687 1.00 98.44 249 PHE A C 1
ATOM 1958 O O . PHE A 1 249 ? 9.807 -0.400 -2.150 1.00 98.44 249 PHE A O 1
ATOM 1965 N N . ARG A 1 250 ? 11.750 0.729 -2.181 1.00 98.50 250 ARG A N 1
ATOM 1966 C CA . ARG A 1 250 ? 11.526 1.447 -0.913 1.00 98.50 250 ARG A CA 1
ATOM 1967 C C . ARG A 1 250 ? 10.242 2.273 -0.919 1.00 98.50 250 ARG A C 1
ATOM 1969 O O . ARG A 1 250 ? 9.494 2.270 0.054 1.00 98.50 250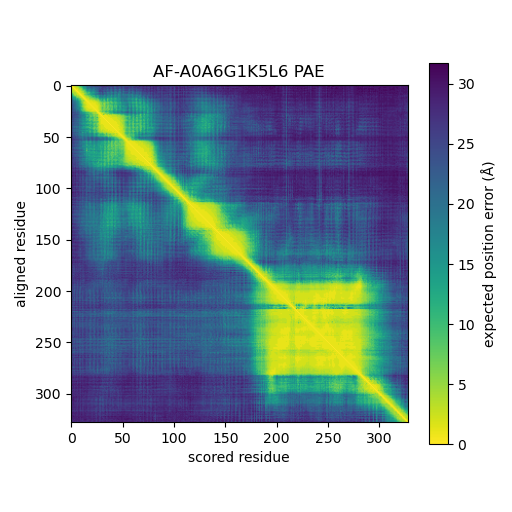 ARG A O 1
ATOM 1976 N N . CYS A 1 251 ? 9.969 2.981 -2.015 1.00 98.69 251 CYS A N 1
ATOM 1977 C CA . CYS A 1 251 ? 8.761 3.801 -2.129 1.00 98.69 251 CYS A CA 1
ATOM 1978 C C . CYS A 1 251 ? 7.500 2.936 -2.130 1.00 98.69 251 CYS A C 1
ATOM 1980 O O . CYS A 1 251 ? 6.514 3.290 -1.487 1.00 98.69 251 CYS A O 1
ATOM 1982 N N . LEU A 1 252 ? 7.541 1.804 -2.834 1.00 98.38 252 LEU A N 1
ATOM 1983 C CA . LEU A 1 252 ? 6.431 0.865 -2.863 1.00 98.38 252 LEU A CA 1
ATOM 1984 C C . LEU A 1 252 ? 6.227 0.187 -1.500 1.00 98.38 252 LEU A C 1
ATOM 1986 O O . LEU A 1 252 ? 5.092 0.105 -1.043 1.00 98.38 252 LEU A O 1
ATOM 1990 N N . SER A 1 253 ? 7.305 -0.226 -0.829 1.00 98.31 253 SER A N 1
ATOM 1991 C CA . SER A 1 253 ? 7.256 -0.823 0.511 1.00 98.31 253 SER A CA 1
ATOM 1992 C C . SER A 1 253 ? 6.649 0.133 1.541 1.00 98.31 253 SER A C 1
ATOM 1994 O O . SER A 1 253 ? 5.736 -0.244 2.276 1.00 98.31 253 SER A O 1
ATOM 1996 N N . ASN A 1 254 ? 7.068 1.403 1.532 1.00 98.00 254 ASN A N 1
ATOM 1997 C CA . ASN A 1 254 ? 6.486 2.434 2.393 1.00 98.00 254 ASN A CA 1
ATOM 1998 C C . ASN A 1 254 ? 5.014 2.704 2.064 1.00 98.00 254 ASN A C 1
ATOM 2000 O O . ASN A 1 254 ? 4.221 2.947 2.972 1.00 98.00 254 ASN A O 1
ATOM 2004 N N . LEU A 1 255 ? 4.643 2.664 0.779 1.00 98.06 255 LEU A N 1
ATOM 2005 C CA . LEU A 1 255 ? 3.261 2.855 0.353 1.00 98.06 255 LEU A CA 1
ATOM 2006 C C . LEU A 1 255 ? 2.362 1.750 0.913 1.00 98.06 255 LEU A C 1
ATOM 2008 O O . LEU A 1 255 ? 1.418 2.077 1.623 1.00 98.06 255 LEU A O 1
ATOM 2012 N N . ILE A 1 256 ? 2.668 0.474 0.647 1.00 98.12 256 ILE A N 1
ATOM 2013 C CA . ILE A 1 256 ? 1.812 -0.662 1.044 1.00 98.12 256 ILE A CA 1
ATOM 2014 C C . ILE A 1 256 ? 1.770 -0.883 2.560 1.00 98.12 256 ILE A C 1
ATOM 2016 O O . ILE A 1 256 ? 0.791 -1.411 3.086 1.00 98.12 256 ILE A O 1
ATOM 2020 N N . ASN A 1 257 ? 2.818 -0.463 3.274 1.00 97.94 257 ASN A N 1
ATOM 2021 C CA . ASN A 1 257 ? 2.887 -0.538 4.732 1.00 97.94 257 ASN A CA 1
ATOM 2022 C C . ASN A 1 257 ? 2.403 0.739 5.437 1.00 97.94 257 ASN A C 1
ATOM 2024 O O . ASN A 1 257 ? 2.447 0.809 6.664 1.00 97.94 257 ASN A O 1
ATOM 2028 N N . GLY A 1 258 ? 1.931 1.737 4.685 1.00 96.50 258 GLY A N 1
ATOM 2029 C CA . GLY A 1 258 ? 1.401 2.981 5.229 1.00 96.50 258 GLY A CA 1
ATOM 2030 C C . GLY A 1 258 ? -0.012 2.850 5.812 1.00 96.50 258 GLY A C 1
ATOM 2031 O O . GLY A 1 258 ? -0.795 1.978 5.439 1.00 96.50 258 GLY A O 1
ATOM 2032 N N . ILE A 1 259 ? -0.364 3.793 6.688 1.00 95.94 259 ILE A N 1
ATOM 2033 C CA . ILE A 1 259 ? -1.679 3.881 7.357 1.00 95.94 259 ILE A CA 1
ATOM 2034 C C . ILE A 1 259 ? -2.758 4.593 6.530 1.00 95.94 259 ILE A C 1
ATOM 2036 O O . ILE A 1 259 ? -3.920 4.648 6.926 1.00 95.94 259 ILE A O 1
ATOM 2040 N N . SER A 1 260 ? -2.384 5.169 5.385 1.00 95.25 260 SER A N 1
ATOM 2041 C CA . SER A 1 260 ? -3.314 5.897 4.522 1.00 95.25 260 SER A CA 1
ATOM 2042 C C . SER A 1 260 ? -4.406 4.974 3.981 1.00 95.25 260 SER A C 1
ATOM 2044 O O . SER A 1 260 ? -4.150 3.827 3.640 1.00 95.25 260 SER A O 1
ATOM 2046 N N . GLN A 1 261 ? -5.618 5.496 3.796 1.00 94.31 261 GLN A N 1
ATOM 2047 C CA . GLN A 1 261 ? -6.715 4.776 3.133 1.00 94.31 261 GLN A CA 1
ATOM 2048 C C . GLN A 1 261 ? -6.432 4.361 1.686 1.00 94.31 261 GLN A C 1
ATOM 2050 O O . GLN A 1 261 ? -7.168 3.554 1.130 1.00 94.31 261 GLN A O 1
ATOM 2055 N N . PHE A 1 262 ? -5.369 4.897 1.090 1.00 97.00 262 PHE A N 1
ATOM 2056 C CA . PHE A 1 262 ? -4.949 4.580 -0.269 1.00 97.00 262 PHE A CA 1
ATOM 2057 C C . PHE A 1 262 ? -3.611 3.826 -0.319 1.00 97.00 262 PHE A C 1
ATOM 2059 O O . PHE A 1 262 ? -3.035 3.708 -1.399 1.00 97.00 262 PHE A O 1
ATOM 2066 N N . SER A 1 263 ? -3.103 3.322 0.816 1.00 97.19 263 SER A N 1
ATOM 2067 C CA . SER A 1 263 ? -1.838 2.565 0.885 1.00 97.19 263 SER A CA 1
ATOM 2068 C C . SER A 1 263 ? -1.855 1.290 0.040 1.00 97.19 263 SER A C 1
ATOM 2070 O O . SER A 1 263 ? -0.828 0.862 -0.478 1.00 97.19 263 SER A O 1
ATOM 2072 N N . ASN A 1 264 ? -3.034 0.715 -0.177 1.00 97.94 264 ASN A N 1
ATOM 2073 C CA . ASN A 1 264 ? -3.226 -0.504 -0.951 1.00 97.94 264 ASN A CA 1
ATOM 2074 C C . ASN A 1 264 ? -3.548 -0.257 -2.438 1.00 97.94 264 ASN A C 1
ATOM 2076 O O . ASN A 1 264 ? -3.848 -1.214 -3.155 1.00 97.94 264 ASN A O 1
ATOM 2080 N N . LEU A 1 265 ? -3.530 0.994 -2.917 1.00 98.38 265 LEU A N 1
ATOM 2081 C CA . LEU A 1 265 ? -3.882 1.354 -4.295 1.00 98.38 265 LEU A CA 1
ATOM 2082 C C . LEU A 1 265 ? -2.681 1.927 -5.053 1.00 98.38 265 LEU A C 1
ATOM 2084 O O . LEU A 1 265 ? -1.866 2.670 -4.511 1.00 98.38 265 LEU A O 1
ATOM 2088 N N . CYS A 1 266 ? -2.604 1.654 -6.355 1.00 98.56 266 CYS A N 1
ATOM 2089 C CA . CYS A 1 266 ? -1.599 2.271 -7.216 1.00 98.56 266 CYS A CA 1
ATOM 2090 C C . CYS A 1 266 ? -1.796 3.801 -7.285 1.00 98.56 266 CYS A C 1
ATOM 2092 O O . CYS A 1 266 ? -2.860 4.239 -7.731 1.00 98.56 266 CYS A O 1
ATOM 2094 N N . PRO A 1 267 ? -0.773 4.631 -6.994 1.00 98.12 267 PRO A N 1
ATOM 2095 C CA . PRO A 1 267 ? -0.902 6.093 -7.035 1.00 98.12 267 PRO A CA 1
ATOM 2096 C C . PRO A 1 267 ? -1.300 6.655 -8.406 1.00 98.12 267 PRO A C 1
ATOM 2098 O O . PRO A 1 267 ? -1.911 7.715 -8.491 1.00 98.12 267 PRO A O 1
ATOM 2101 N N . ASN A 1 268 ? -0.971 5.941 -9.487 1.00 97.75 268 ASN A N 1
ATOM 2102 C CA . ASN A 1 268 ? -1.187 6.418 -10.853 1.00 97.75 268 ASN A CA 1
ATOM 2103 C C . ASN A 1 268 ? -2.549 6.004 -11.433 1.00 97.75 268 ASN A C 1
ATOM 2105 O O . ASN A 1 268 ? -3.170 6.786 -12.143 1.00 97.75 268 ASN A O 1
ATOM 2109 N N . CYS A 1 269 ? -3.014 4.780 -11.160 1.00 98.00 269 CYS A N 1
ATOM 2110 C CA . CYS A 1 269 ? -4.234 4.231 -11.777 1.00 98.00 269 CYS A CA 1
ATOM 2111 C C . CYS A 1 269 ? -5.287 3.736 -10.784 1.00 98.00 269 CYS A C 1
ATOM 2113 O O . CYS A 1 269 ? -6.353 3.300 -11.205 1.00 98.00 269 CYS A O 1
ATOM 2115 N N . ARG A 1 270 ? -4.996 3.791 -9.480 1.00 98.00 270 ARG A N 1
ATOM 2116 C CA . ARG A 1 270 ? -5.867 3.347 -8.380 1.00 98.00 270 ARG A CA 1
ATOM 2117 C C . ARG A 1 270 ? -6.291 1.876 -8.424 1.00 98.00 270 ARG A C 1
ATOM 2119 O O . ARG A 1 270 ? -7.158 1.478 -7.658 1.00 98.00 270 ARG A O 1
ATOM 2126 N N . VAL A 1 271 ? -5.661 1.059 -9.268 1.00 98.50 271 VAL A N 1
ATOM 2127 C CA . VAL A 1 271 ? -5.808 -0.400 -9.214 1.00 98.50 271 VAL A CA 1
ATOM 2128 C C . VAL A 1 271 ? -5.281 -0.896 -7.869 1.00 98.50 271 VAL A C 1
ATOM 2130 O O . VAL A 1 271 ? -4.222 -0.452 -7.418 1.00 98.50 271 VAL A O 1
ATOM 2133 N N . GLN A 1 272 ? -6.029 -1.795 -7.237 1.00 98.44 272 GLN A N 1
ATOM 2134 C CA . GLN A 1 272 ? -5.662 -2.400 -5.963 1.00 98.44 272 GLN A CA 1
ATOM 2135 C C . GLN A 1 272 ? -4.402 -3.266 -6.110 1.00 98.44 272 GLN A C 1
ATOM 2137 O O . GLN A 1 272 ? -4.306 -4.078 -7.027 1.00 98.44 272 GLN A O 1
ATOM 2142 N N . ILE A 1 273 ? -3.434 -3.058 -5.217 1.00 98.44 273 ILE A N 1
ATOM 2143 C CA . ILE A 1 273 ? -2.152 -3.774 -5.163 1.00 98.44 273 ILE A CA 1
ATOM 2144 C C . ILE A 1 273 ? -2.264 -4.979 -4.227 1.00 98.44 273 ILE A C 1
ATOM 2146 O O . ILE A 1 273 ? -1.894 -6.087 -4.600 1.00 98.44 273 ILE A O 1
ATOM 2150 N N . CYS A 1 274 ? -2.790 -4.747 -3.023 1.00 98.00 274 CYS A N 1
ATOM 2151 C CA . CYS A 1 274 ? -2.923 -5.731 -1.953 1.00 98.00 274 CYS A CA 1
ATOM 2152 C C . CYS A 1 274 ? -4.237 -5.525 -1.180 1.00 98.00 274 CYS A C 1
ATOM 2154 O O . CYS A 1 274 ? -4.997 -4.578 -1.429 1.00 98.00 274 CYS A O 1
ATOM 2156 N N . GLU A 1 275 ? -4.531 -6.414 -0.235 1.00 97.25 275 GLU A N 1
ATOM 2157 C CA . GLU A 1 275 ? -5.635 -6.209 0.705 1.00 97.25 275 GLU A CA 1
ATOM 2158 C C . GLU A 1 275 ? -5.339 -5.016 1.639 1.00 97.25 275 GLU A C 1
ATOM 2160 O O . GLU A 1 275 ? -4.173 -4.773 1.972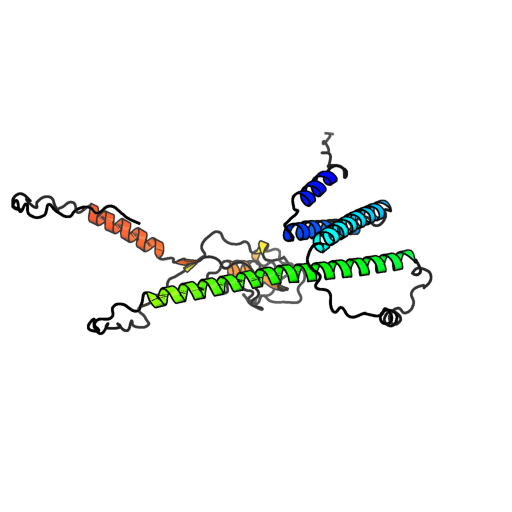 1.00 97.25 275 GLU A O 1
ATOM 2165 N N . PRO A 1 276 ? -6.357 -4.228 2.041 1.00 96.50 276 PRO A N 1
ATOM 2166 C CA . PRO A 1 276 ? -6.175 -3.161 3.019 1.00 96.50 276 PRO A CA 1
ATOM 2167 C C . PRO A 1 276 ? -5.640 -3.711 4.345 1.00 96.50 276 PRO A C 1
ATOM 2169 O O . PRO A 1 276 ? -6.203 -4.652 4.904 1.00 96.50 276 PRO A O 1
ATOM 2172 N N . ARG A 1 277 ? -4.577 -3.102 4.882 1.00 95.19 277 ARG A N 1
ATOM 2173 C CA . ARG A 1 277 ? -4.057 -3.479 6.201 1.00 95.19 277 ARG A CA 1
ATOM 2174 C C . ARG A 1 277 ? -4.991 -2.995 7.310 1.00 95.19 277 ARG A C 1
ATOM 2176 O O . ARG A 1 277 ? -5.485 -1.866 7.272 1.00 95.19 277 ARG A O 1
ATOM 2183 N N . ALA A 1 278 ? -5.180 -3.843 8.320 1.00 95.00 278 ALA A N 1
ATOM 2184 C CA . ALA A 1 278 ? -5.827 -3.452 9.566 1.00 95.00 278 ALA A CA 1
ATOM 2185 C C . ALA A 1 278 ? -5.030 -2.328 10.249 1.00 95.00 278 ALA A C 1
ATOM 2187 O O . ALA A 1 278 ? -3.800 -2.280 10.159 1.00 95.00 278 ALA A O 1
ATOM 2188 N N . ARG A 1 279 ? -5.732 -1.423 10.930 1.00 94.31 279 ARG A N 1
ATOM 2189 C CA . ARG A 1 279 ? -5.142 -0.304 11.676 1.00 94.31 279 ARG A CA 1
ATOM 2190 C C . ARG A 1 279 ? -5.495 -0.466 13.148 1.00 94.31 279 ARG A C 1
ATOM 2192 O O . ARG A 1 279 ? -6.631 -0.825 13.449 1.00 94.31 279 ARG A O 1
ATOM 2199 N N . LYS A 1 280 ? -4.533 -0.219 14.034 1.00 93.38 280 LYS A N 1
ATOM 2200 C CA . LYS A 1 280 ? -4.734 -0.174 15.488 1.00 93.38 280 LYS A CA 1
ATOM 2201 C C . LYS A 1 280 ? -4.644 1.286 15.928 1.00 93.38 280 LYS A C 1
ATOM 2203 O O . LYS A 1 280 ? -3.774 2.004 15.439 1.00 93.38 280 LYS A O 1
ATOM 2208 N N . ALA A 1 281 ? -5.548 1.739 16.792 1.00 91.88 281 ALA A N 1
ATOM 2209 C CA . ALA A 1 281 ? -5.410 3.051 17.411 1.00 91.88 281 ALA A CA 1
ATOM 2210 C C . ALA A 1 281 ? -4.243 3.008 18.411 1.00 91.88 281 ALA A C 1
ATOM 2212 O O . ALA A 1 281 ? -4.139 2.080 19.215 1.00 91.88 281 ALA A O 1
ATOM 2213 N N . VAL A 1 282 ? -3.357 4.003 18.366 1.00 89.69 282 VAL A N 1
ATOM 2214 C CA . VAL A 1 282 ? -2.148 4.056 19.211 1.00 89.69 282 VAL A CA 1
ATOM 2215 C C . VAL A 1 282 ? -2.507 4.192 20.703 1.00 89.69 282 VAL A C 1
ATOM 2217 O O . VAL A 1 282 ? -1.741 3.774 21.569 1.00 89.69 282 VAL A O 1
ATOM 2220 N N . ASN A 1 283 ? -3.700 4.707 21.021 1.00 79.50 283 ASN A N 1
ATOM 2221 C CA . ASN A 1 283 ? -4.119 5.016 22.393 1.00 79.50 283 ASN A CA 1
ATOM 2222 C C . ASN A 1 283 ? -4.892 3.902 23.119 1.00 79.50 283 ASN A C 1
ATOM 2224 O O . ASN A 1 283 ? -5.123 4.038 24.322 1.00 79.50 283 ASN A O 1
ATOM 2228 N N . ASP A 1 284 ? -5.235 2.790 22.462 1.00 62.25 284 ASP A N 1
ATOM 2229 C CA . ASP A 1 284 ? -6.002 1.713 23.114 1.00 62.25 284 ASP A CA 1
ATOM 2230 C C . ASP A 1 284 ? -5.233 1.077 24.290 1.00 62.25 284 ASP A C 1
ATOM 2232 O O . ASP A 1 284 ? -5.828 0.660 25.284 1.00 62.25 284 ASP A O 1
ATOM 2236 N N . ASP A 1 285 ? -3.896 1.077 24.243 1.00 59.12 285 ASP A N 1
ATOM 2237 C CA . ASP A 1 285 ? -3.081 0.540 25.339 1.00 59.12 285 ASP A CA 1
ATOM 2238 C C . ASP A 1 285 ? -2.967 1.517 26.524 1.00 59.12 285 ASP A C 1
ATOM 2240 O O . ASP A 1 285 ? -2.630 1.094 27.633 1.00 59.12 285 ASP A O 1
ATOM 2244 N N . VAL A 1 286 ? -3.250 2.813 26.335 1.00 61.47 286 VAL A N 1
ATOM 2245 C CA . VAL A 1 286 ? -3.226 3.780 27.444 1.00 61.47 286 VAL A CA 1
ATOM 2246 C C . VAL A 1 286 ? -4.444 3.577 28.332 1.00 61.47 286 VAL A C 1
ATOM 2248 O O . VAL A 1 286 ? -4.261 3.517 29.541 1.00 61.47 286 VAL A O 1
ATOM 2251 N N . SER A 1 287 ? -5.641 3.367 27.771 1.00 59.91 287 SER A N 1
ATOM 2252 C CA . SER A 1 287 ? -6.835 3.068 28.580 1.00 59.91 287 SER A CA 1
ATOM 2253 C C . SER A 1 287 ? -6.606 1.829 29.443 1.00 59.91 287 SER A C 1
ATOM 2255 O O . SER A 1 287 ? -6.743 1.894 30.658 1.00 59.91 287 SER A O 1
ATOM 2257 N N . ALA A 1 288 ? -6.107 0.739 28.850 1.00 61.12 288 ALA A N 1
ATOM 2258 C CA . ALA A 1 288 ? -5.849 -0.496 29.589 1.00 61.12 288 ALA A CA 1
ATOM 2259 C C . ALA A 1 288 ? -4.785 -0.337 30.695 1.00 61.12 288 ALA A C 1
ATOM 2261 O O . ALA A 1 288 ? -4.865 -0.989 31.738 1.00 61.12 288 ALA A O 1
ATOM 2262 N N . ARG A 1 289 ? -3.773 0.520 30.493 1.00 62.44 289 ARG A N 1
ATOM 2263 C CA . ARG A 1 289 ? -2.743 0.791 31.513 1.00 62.44 289 ARG A CA 1
ATOM 2264 C C . ARG A 1 289 ? -3.214 1.769 32.580 1.00 62.44 289 ARG A C 1
ATOM 2266 O O . ARG A 1 289 ? -2.802 1.619 33.727 1.00 62.44 289 ARG A O 1
ATOM 2273 N N . VAL A 1 290 ? -4.046 2.741 32.216 1.00 69.75 290 VAL A N 1
ATOM 2274 C CA . VAL A 1 290 ? -4.652 3.684 33.158 1.00 69.75 290 VAL A CA 1
ATOM 2275 C C . VAL A 1 290 ? -5.640 2.945 34.053 1.00 69.75 290 VAL A C 1
ATOM 2277 O O . VAL A 1 290 ? -5.543 3.097 35.263 1.00 69.75 290 VAL A O 1
ATOM 2280 N N . ASP A 1 291 ? -6.473 2.056 33.511 1.00 71.06 291 ASP A N 1
ATOM 2281 C CA . ASP A 1 291 ? -7.414 1.264 34.311 1.00 71.06 291 ASP A CA 1
ATOM 2282 C C . ASP A 1 291 ? -6.685 0.326 35.283 1.00 71.06 291 ASP A C 1
ATOM 2284 O O . ASP A 1 291 ? -7.057 0.229 36.449 1.00 71.06 291 ASP A O 1
ATOM 2288 N N . ALA A 1 292 ? -5.595 -0.317 34.848 1.00 75.06 292 ALA A N 1
ATOM 2289 C CA . ALA A 1 292 ? -4.803 -1.191 35.716 1.00 75.06 292 ALA A CA 1
ATOM 2290 C C . ALA A 1 292 ? -4.042 -0.425 36.815 1.00 75.06 292 ALA A C 1
ATOM 2292 O O . ALA A 1 292 ? -3.942 -0.913 37.940 1.00 75.06 292 ALA A O 1
ATOM 2293 N N . ALA A 1 293 ? -3.497 0.755 36.503 1.00 74.94 293 ALA A N 1
ATOM 2294 C CA . ALA A 1 293 ? -2.814 1.594 37.487 1.00 74.94 293 ALA A CA 1
ATOM 2295 C C . ALA A 1 293 ? -3.803 2.231 38.476 1.00 74.94 293 ALA A C 1
ATOM 2297 O O . ALA A 1 293 ? -3.547 2.228 39.675 1.00 74.94 293 ALA A O 1
ATOM 2298 N N . LEU A 1 294 ? -4.955 2.703 37.991 1.00 80.31 294 LEU A N 1
ATOM 2299 C CA . LEU A 1 294 ? -6.014 3.279 38.819 1.00 80.31 294 LEU A CA 1
ATOM 2300 C C . LEU A 1 294 ? -6.645 2.221 39.736 1.00 80.31 294 LEU A C 1
ATOM 2302 O O . LEU A 1 294 ? -6.870 2.486 40.913 1.00 80.31 294 LEU A O 1
ATOM 2306 N N . LEU A 1 295 ? -6.868 0.998 39.239 1.00 79.38 295 LEU A N 1
ATOM 2307 C CA . LEU A 1 295 ? -7.310 -0.128 40.070 1.00 79.38 295 LEU A CA 1
ATOM 2308 C C . LEU A 1 295 ? -6.274 -0.513 41.133 1.00 79.38 295 LEU A C 1
ATOM 2310 O O . LEU A 1 295 ? -6.665 -0.895 42.232 1.00 79.38 295 LEU A O 1
ATOM 2314 N N . ALA A 1 296 ? -4.974 -0.410 40.834 1.00 80.38 296 ALA A N 1
ATOM 2315 C CA . ALA A 1 296 ? -3.923 -0.658 41.820 1.00 80.38 296 ALA A CA 1
ATOM 2316 C C . ALA A 1 296 ? -3.892 0.423 42.915 1.00 80.38 296 ALA A C 1
ATOM 2318 O O . ALA A 1 296 ? -3.746 0.080 44.083 1.00 80.38 296 ALA A O 1
ATOM 2319 N N . GLU A 1 297 ? -4.096 1.699 42.567 1.00 80.62 297 GLU A N 1
ATOM 2320 C CA . GLU A 1 297 ? -4.201 2.781 43.559 1.00 80.62 297 GLU A CA 1
ATOM 2321 C C . GLU A 1 297 ? -5.447 2.639 44.447 1.00 80.62 297 GLU A C 1
ATOM 2323 O O . GLU A 1 297 ? -5.355 2.828 45.656 1.00 80.62 297 GLU A O 1
ATOM 2328 N N . ILE A 1 298 ? -6.594 2.241 43.883 1.00 76.88 298 ILE A N 1
ATOM 2329 C CA . ILE A 1 298 ? -7.817 1.980 44.666 1.00 76.88 298 ILE A CA 1
ATOM 2330 C C . ILE A 1 298 ? -7.632 0.767 45.593 1.00 76.88 298 ILE A C 1
ATOM 2332 O O . ILE A 1 298 ? -8.160 0.759 46.701 1.00 76.88 298 ILE A O 1
ATOM 2336 N N . ALA A 1 299 ? -6.878 -0.250 45.167 1.00 74.44 299 ALA A N 1
ATOM 2337 C CA . ALA A 1 299 ? -6.627 -1.444 45.973 1.00 74.44 299 ALA A CA 1
ATOM 2338 C C . ALA A 1 299 ? -5.667 -1.209 47.154 1.00 74.44 299 ALA A C 1
ATOM 2340 O O . ALA A 1 299 ? -5.667 -2.003 48.088 1.00 74.44 299 ALA A O 1
ATOM 2341 N N . GLU A 1 300 ? -4.846 -0.155 47.132 1.00 77.44 300 GLU A N 1
ATOM 2342 C CA . GLU A 1 300 ? -3.964 0.191 48.258 1.00 77.44 300 GLU A CA 1
ATOM 2343 C C . GLU A 1 300 ? -4.647 1.095 49.302 1.00 77.44 300 GLU A C 1
ATOM 2345 O O . GLU A 1 300 ? -4.125 1.242 50.410 1.00 77.44 300 GLU A O 1
ATOM 2350 N N . ASP A 1 301 ? -5.834 1.643 49.008 1.00 68.69 301 ASP A N 1
ATOM 2351 C CA . ASP A 1 301 ? -6.662 2.381 49.971 1.00 68.69 301 ASP A CA 1
ATOM 2352 C C . ASP A 1 301 ? -7.585 1.433 50.762 1.00 68.69 301 ASP A C 1
ATOM 2354 O O . ASP A 1 301 ? -8.802 1.599 50.830 1.00 68.69 301 ASP A O 1
ATOM 2358 N N . GLU A 1 302 ? -6.997 0.422 51.409 1.00 63.78 302 GLU A N 1
ATOM 2359 C CA . GLU A 1 302 ? -7.683 -0.425 52.404 1.00 63.78 302 GLU A CA 1
ATOM 2360 C C . GLU A 1 302 ? -7.910 0.318 53.743 1.00 63.78 302 GLU A C 1
ATOM 2362 O O . GLU A 1 302 ? -8.015 -0.282 54.807 1.00 63.78 302 GLU A O 1
ATOM 2367 N N . GLY A 1 303 ? -8.021 1.650 53.720 1.00 60.50 303 GLY A N 1
ATOM 2368 C CA . GLY A 1 303 ? -8.274 2.493 54.891 1.00 60.50 303 GLY A CA 1
ATOM 2369 C C . GLY A 1 303 ? -9.734 2.532 55.359 1.00 60.50 303 GLY A C 1
ATOM 2370 O O . GLY A 1 303 ? -10.112 3.469 56.064 1.00 60.50 303 GLY A O 1
ATOM 2371 N N . PHE A 1 304 ? -10.570 1.560 54.981 1.00 53.84 304 PHE A N 1
ATOM 2372 C CA . PHE A 1 304 ? -11.979 1.472 55.391 1.00 53.84 304 PHE A CA 1
ATOM 2373 C C . PHE A 1 304 ? -12.183 0.466 56.538 1.00 53.84 304 PHE A C 1
ATOM 2375 O O . PHE A 1 304 ? -13.115 -0.330 56.535 1.00 53.84 304 PHE A O 1
ATOM 2382 N N . ASP A 1 305 ? -11.295 0.487 57.529 1.00 62.66 305 ASP A N 1
ATOM 2383 C CA . ASP A 1 305 ? -11.291 -0.490 58.626 1.00 62.66 305 ASP A CA 1
ATOM 2384 C C . ASP A 1 305 ? -12.209 -0.138 59.816 1.00 62.66 305 ASP A C 1
ATOM 2386 O O . ASP A 1 305 ? -12.278 -0.913 60.761 1.00 62.66 305 ASP A O 1
ATOM 2390 N N . ASP A 1 306 ? -12.956 0.974 59.800 1.00 62.12 306 ASP A N 1
ATOM 2391 C CA . ASP A 1 306 ? -13.664 1.446 61.010 1.00 62.12 306 ASP A CA 1
ATOM 2392 C C . ASP A 1 306 ? -15.087 1.994 60.767 1.00 62.12 306 ASP A C 1
ATOM 2394 O O . ASP A 1 306 ? -15.537 2.922 61.446 1.00 62.12 306 ASP A O 1
ATOM 2398 N N . MET A 1 307 ? -15.858 1.420 59.835 1.00 60.59 307 MET A N 1
ATOM 2399 C CA . MET A 1 307 ? -17.321 1.546 59.932 1.00 60.59 307 MET A CA 1
ATOM 2400 C C . MET A 1 307 ? -17.882 0.381 60.736 1.00 60.59 307 MET A C 1
ATOM 2402 O O . MET A 1 307 ? -18.081 -0.722 60.238 1.00 60.59 307 MET A O 1
ATOM 2406 N N . ASP A 1 308 ? -18.121 0.664 62.010 1.00 64.06 308 ASP A N 1
ATOM 2407 C CA . ASP A 1 308 ? -18.799 -0.197 62.967 1.00 64.06 308 ASP A CA 1
ATOM 2408 C C . ASP A 1 308 ? -20.234 -0.501 62.484 1.00 64.06 308 ASP A C 1
ATOM 2410 O O . ASP A 1 308 ? -21.171 0.263 62.709 1.00 64.06 308 ASP A O 1
ATOM 2414 N N . VAL A 1 309 ? -20.405 -1.619 61.767 1.00 62.47 309 VAL A N 1
ATOM 2415 C CA . VAL A 1 309 ? -21.691 -2.101 61.209 1.00 62.47 309 VAL A CA 1
ATOM 2416 C C . VAL A 1 309 ? -22.618 -2.662 62.301 1.00 62.47 309 VAL A C 1
ATOM 2418 O O . VAL A 1 309 ? -23.668 -3.230 62.012 1.00 62.47 309 VAL A O 1
ATOM 2421 N N . SER A 1 310 ? -22.263 -2.524 63.581 1.00 68.69 310 SER A N 1
ATOM 2422 C CA . SER A 1 310 ? -23.078 -3.041 64.684 1.00 68.69 310 SER A CA 1
ATOM 2423 C C . SER A 1 310 ? -24.361 -2.237 64.964 1.00 68.69 310 SER A C 1
ATOM 2425 O O . SER A 1 310 ? -25.141 -2.653 65.819 1.00 68.69 310 SER A O 1
ATOM 2427 N N . ASP A 1 311 ? -24.622 -1.152 64.219 1.00 61.44 311 ASP A N 1
ATOM 2428 C CA . ASP A 1 311 ? -25.810 -0.288 64.368 1.00 61.44 311 ASP A CA 1
ATOM 2429 C C . ASP A 1 311 ? -26.674 -0.171 63.093 1.00 61.44 311 ASP A C 1
ATOM 2431 O O . ASP A 1 311 ? -27.363 0.825 62.878 1.00 61.44 311 ASP A O 1
ATOM 2435 N N . MET A 1 312 ? -26.662 -1.180 62.215 1.00 58.34 312 MET A N 1
ATOM 2436 C CA . MET A 1 312 ? -27.736 -1.336 61.225 1.00 58.34 312 MET A CA 1
ATOM 2437 C C . MET A 1 312 ? -28.687 -2.419 61.708 1.00 58.34 312 MET A C 1
ATOM 2439 O O . MET A 1 312 ? -28.409 -3.612 61.611 1.00 58.34 312 MET A O 1
ATOM 2443 N N . GLY A 1 313 ? -29.775 -1.946 62.312 1.00 61.88 313 GLY A N 1
ATOM 2444 C CA . GLY A 1 313 ? -30.828 -2.758 62.892 1.00 61.88 313 GLY A CA 1
ATOM 2445 C C . GLY A 1 313 ? -31.382 -3.807 61.932 1.00 61.88 313 GLY A C 1
ATOM 2446 O O . GLY A 1 313 ? -31.428 -3.622 60.716 1.00 61.88 313 GLY A O 1
ATOM 2447 N N . ASP A 1 314 ? -31.802 -4.910 62.543 1.00 58.88 314 ASP A N 1
ATOM 2448 C CA . ASP A 1 314 ? -32.510 -6.042 61.958 1.00 58.88 314 ASP A CA 1
ATOM 2449 C C . ASP A 1 314 ? -33.847 -5.615 61.312 1.00 58.88 314 ASP A C 1
ATOM 2451 O O . ASP A 1 314 ? -34.926 -5.891 61.839 1.00 58.88 314 ASP A O 1
ATOM 2455 N N . ASP A 1 315 ? -33.804 -4.959 60.154 1.00 62.69 315 ASP A N 1
ATOM 2456 C CA . ASP A 1 315 ? -34.984 -4.748 59.313 1.00 62.69 315 ASP A CA 1
ATOM 2457 C C . ASP A 1 315 ? -35.108 -5.932 58.338 1.00 62.69 315 ASP A C 1
ATOM 2459 O O . ASP A 1 315 ? -34.759 -5.882 57.158 1.00 62.69 315 ASP A O 1
ATOM 2463 N N . ASP A 1 316 ? -35.614 -7.039 58.883 1.00 58.12 316 ASP A N 1
ATOM 2464 C CA . ASP A 1 316 ? -35.890 -8.346 58.262 1.00 58.12 316 ASP A CA 1
ATOM 2465 C C . ASP A 1 316 ? -36.922 -8.324 57.092 1.00 58.12 316 ASP A C 1
ATOM 2467 O O . ASP A 1 316 ? -37.527 -9.351 56.765 1.00 58.12 316 ASP A O 1
ATOM 2471 N N . GLU A 1 317 ? -37.166 -7.192 56.419 1.00 63.88 317 GLU A N 1
ATOM 2472 C CA . GLU A 1 317 ? -38.321 -7.044 55.510 1.00 63.88 317 GLU A CA 1
ATOM 2473 C C . GLU A 1 317 ? -38.073 -7.433 54.034 1.00 63.88 317 GLU A C 1
ATOM 2475 O O . GLU A 1 317 ? -39.019 -7.497 53.252 1.00 63.88 317 GLU A O 1
ATOM 2480 N N . TYR A 1 318 ? -36.853 -7.799 53.619 1.00 58.44 318 TYR A N 1
ATOM 2481 C CA . TYR A 1 318 ? -36.550 -8.090 52.197 1.00 58.44 318 TYR A CA 1
ATOM 2482 C C . TYR A 1 318 ? -36.298 -9.566 51.842 1.00 58.44 318 TYR A C 1
ATOM 2484 O O . TYR A 1 318 ? -35.615 -9.892 50.868 1.00 58.44 318 TYR A O 1
ATOM 2492 N N . ARG A 1 319 ? -36.917 -10.504 52.565 1.00 54.56 319 ARG A N 1
ATOM 2493 C CA . ARG A 1 319 ? -37.043 -11.900 52.105 1.00 54.56 319 ARG A CA 1
ATOM 2494 C C . ARG A 1 319 ? -38.327 -12.099 51.302 1.00 54.56 319 ARG A C 1
ATOM 2496 O O . ARG A 1 319 ? -39.292 -12.624 51.843 1.00 54.56 319 ARG A O 1
ATOM 2503 N N . ASN A 1 320 ? -38.333 -11.708 50.025 1.00 56.25 320 ASN A N 1
ATOM 2504 C CA . ASN A 1 320 ? -39.122 -12.362 48.963 1.00 56.25 320 ASN A CA 1
ATOM 2505 C C . ASN A 1 320 ? -38.946 -11.654 47.611 1.00 56.25 320 ASN A C 1
ATOM 2507 O O . ASN A 1 320 ? -39.843 -10.966 47.134 1.00 56.25 320 ASN A O 1
ATOM 2511 N N . ILE A 1 321 ? -37.819 -11.885 46.940 1.00 52.91 321 ILE A N 1
ATOM 2512 C CA . ILE A 1 321 ? -37.805 -11.796 45.477 1.00 52.91 321 ILE A CA 1
ATOM 2513 C C . ILE A 1 321 ? -37.544 -13.208 44.980 1.00 52.91 321 ILE A C 1
ATOM 2515 O O . ILE A 1 321 ? -36.440 -13.742 45.067 1.00 52.91 321 ILE A O 1
ATOM 2519 N N . ALA A 1 322 ? -38.641 -13.849 44.583 1.00 55.97 322 ALA A N 1
ATOM 2520 C CA . ALA A 1 322 ? -38.646 -15.174 44.009 1.00 55.97 322 ALA A CA 1
ATOM 2521 C C . ALA A 1 322 ? -37.806 -15.165 42.731 1.00 55.97 322 ALA A C 1
ATOM 2523 O O . ALA A 1 322 ? -38.085 -14.439 41.781 1.00 55.97 322 ALA A O 1
ATOM 2524 N N . TRP A 1 323 ? -36.773 -15.994 42.743 1.00 58.59 323 TRP A N 1
ATOM 2525 C CA . TRP A 1 323 ? -35.984 -16.364 41.583 1.00 58.59 323 TRP A CA 1
ATOM 2526 C C . TRP A 1 323 ? -36.921 -17.042 40.569 1.00 58.59 323 TRP A C 1
ATOM 2528 O O . TRP A 1 323 ? -37.430 -18.131 40.840 1.00 58.59 323 TRP A O 1
ATOM 2538 N N . ILE A 1 324 ? -37.210 -16.380 39.447 1.00 59.78 324 ILE A N 1
ATOM 2539 C CA . ILE A 1 324 ? -37.911 -16.986 38.307 1.00 59.78 324 ILE A CA 1
ATOM 2540 C C . ILE A 1 324 ? -36.827 -17.613 37.424 1.00 59.78 324 ILE A C 1
ATOM 2542 O O . ILE A 1 324 ? -35.999 -16.869 36.904 1.00 59.78 324 ILE A O 1
ATOM 2546 N N . PRO A 1 325 ? -36.779 -18.948 37.262 1.00 62.16 325 PRO A N 1
ATOM 2547 C CA . PRO A 1 325 ? -35.877 -19.569 36.309 1.00 62.16 325 PRO A CA 1
ATOM 2548 C C . PRO A 1 325 ? -36.422 -19.432 34.884 1.00 62.16 325 PRO A C 1
ATOM 2550 O O . PRO A 1 325 ? -37.612 -19.642 34.640 1.00 62.16 325 PRO A O 1
ATOM 2553 N N . ASP A 1 326 ? -35.494 -19.130 33.984 1.00 61.41 326 ASP A N 1
ATOM 2554 C CA . ASP A 1 326 ? -35.577 -19.077 32.526 1.00 61.41 326 ASP A CA 1
ATOM 2555 C C . ASP A 1 326 ? -36.610 -20.006 31.856 1.00 61.41 326 ASP A C 1
ATOM 2557 O O . ASP A 1 326 ? -36.583 -21.234 31.995 1.00 61.41 326 ASP A O 1
ATOM 2561 N N . GLN A 1 327 ? -37.449 -19.388 31.025 1.00 57.94 327 GLN A N 1
ATOM 2562 C CA . GLN A 1 327 ? -38.084 -19.923 29.813 1.00 57.94 327 GLN A CA 1
ATOM 2563 C C . GLN A 1 327 ? -38.111 -18.720 28.842 1.00 57.94 327 GLN A C 1
ATOM 2565 O O . GLN A 1 327 ? -38.554 -17.658 29.265 1.00 57.94 327 GLN A O 1
ATOM 2570 N N . ILE A 1 328 ? -37.640 -18.726 27.591 1.00 51.62 328 ILE A N 1
ATOM 2571 C CA . ILE A 1 328 ? -37.450 -19.735 26.535 1.00 51.62 328 ILE A CA 1
ATOM 2572 C C . ILE A 1 328 ? -36.296 -19.255 25.645 1.00 51.62 328 ILE A C 1
ATOM 2574 O O . ILE A 1 328 ? -36.231 -18.027 25.416 1.00 51.62 328 ILE A O 1
#

Mean predicted aligned error: 19.9 Å

Sequence (328 aa):
MPYVSVATLPTANSSFPILQRAISACYGDAQLVIRVFETYLHLVETKVAKEFDNHKWRMHLWMWNTIIVGQLEANEAKASDLPDLSTSLPSYSESNLTSEIEEDFPNGDADSLHDPYVYRGLHMLSWQIMILESLRRKATEGVRATITRFIAGQIEAREEATALAEEDNEHGDEGGEEEEEDWQELEPGQMSDVDFEPAGQPLDASDYSTRVHSSSKTKCSICTDALDPDTREEDEAPMSLGCGHIFHFRCLSNLINGISQFSNLCPNCRVQICEPRARKAVNDDVSARVDAALLAEIAEDEGFDDMDVSDMGDDDEYRNIAWIPDQI

Foldseek 3Di:
DDDDDDDDDDDPPPCVVVLVVQVVVCVPDPVVVVVSVVVVVVVCVVVVVPDPDDPVVVVVVVVVVVVVVVVVVVVVVVVVVDDDDDDDDDDDDPPPDPPPPPDPDPDDDPPPPPPVVVVVVVVVVVVVVVVVVVVVVVVVVVVVVVVVVVVVVVVVVVVVVVVVVVVVPPDDDDDDPPPPPPPPPPDPPPDDDQDKAFDDDQDQLVVFWDFDQDDPDQAAPQVRHGQHSPDPDQQSTWIAGPVGHIHGRVSLSCLCRDPDPQSQADPPPRHGRDDRTDIDGPCPVVVVVCVVVVVVVVVVPPVPPDPPPVPPDDPVPPPDDDDDDDDD

Organism: NCBI:txid1314801

Secondary structure (DSSP, 8-state):
----PPPPPPPTTSSHHHHHHHHHHTTT-HHHHHHHHHHHHHHHHHHHTT----HHHHHHHHHHHHHHHHHHHHHHHHHTTSPP-----PPPPSTTSS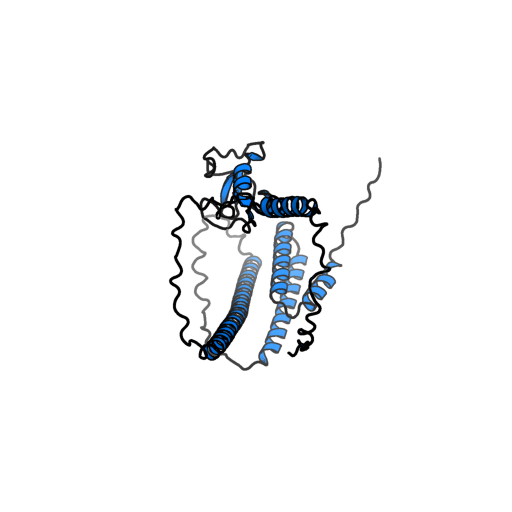SSSSSS--SS-TTSS--HHHHHHHHHHHHHHHHHHHHHHHHHHHHHHHHHHHHHHHHHHHHHHHHHHHHTTSS----------------TTS-----EEE-SSPPPGGGGEEE-S--S--B-TTT--B--TT---GGG-EEEETTS-EEEHHHHHHHHTS-STTTTB-TTT--B-SPPPPEEETTHHHHHHHHHHHHHHHHH--------GGGS----TT----------

pLDDT: mean 71.02, std 19.74, range [29.97, 98.69]

Radius of gyration: 36.44 Å; Cα contacts (8 Å, |Δi|>4): 159; chains: 1; bounding box: 85×67×117 Å

InterPro domains:
  IPR001841 Zinc finger, RING-type [PF13639] (219-270)
  IPR001841 Zinc finger, RING-type [PS50089] (220-270)
  IPR001841 Zinc finger, RING-type [SM00184] (220-269)
  IPR013083 Zinc finger, RING/FYVE/PHD-type [G3DSA:3.30.40.10] (212-305)

Solvent-accessible surface area (backbone atoms only — not comparable to full-atom values): 21039 Å² total; per-residue (Å²): 139,85,89,79,87,79,82,82,76,85,62,88,81,70,57,58,68,55,53,54,49,52,60,66,72,44,77,86,43,70,67,56,54,49,51,54,48,52,53,47,50,53,53,46,55,66,47,57,76,73,57,91,78,57,76,66,56,57,53,52,54,52,52,51,51,52,52,52,51,53,52,49,54,57,47,50,62,66,55,63,80,51,86,86,86,86,80,89,81,86,89,82,76,86,82,77,77,83,81,82,77,84,85,84,77,89,86,68,81,76,87,75,74,79,46,72,66,57,57,54,48,53,53,50,50,52,52,50,51,53,52,53,52,51,51,50,50,53,51,52,50,55,51,50,54,51,52,52,52,52,54,52,54,55,50,55,55,48,53,54,53,49,54,56,58,57,69,69,70,80,74,83,85,81,80,74,79,81,72,79,77,79,76,74,79,73,57,94,78,73,72,73,80,81,55,67,41,58,50,75,80,82,70,64,48,69,84,54,36,43,81,43,74,75,71,96,63,60,50,17,85,86,83,64,46,74,50,44,51,82,52,86,50,69,54,52,25,27,25,26,36,92,85,71,52,57,31,30,37,47,61,47,32,52,36,59,56,39,74,55,97,57,22,30,34,38,93,87,77,59,51,74,67,55,78,80,74,54,71,37,61,69,60,63,63,50,55,59,49,49,54,54,51,50,52,51,58,57,66,70,61,72,80,76,83,79,77,79,70,88,77,68,74,90,76,81,80,80,85,78,80,80,84,78,81,91,82,132